Protein 9GLU (pdb70)

Nearest PDB structures (foldseek):
  5vp7-assembly2_F  TM=9.971E-01  e=1.782E-33  Homo sapiens
  6ws4-assembly4_D  TM=9.898E-01  e=6.387E-34  Homo sapiens
  6b0y-assembly1_A  TM=9.787E-01  e=1.900E-33  Homo sapiens
  8un5-assembly2_B  TM=9.691E-01  e=1.671E-33  Homo sapiens
  2quz-assembly1_A  TM=9.950E-01  e=2.994E-32  Homo sapiens

InterPro domains:
  IPR001806 Small GTPase [PF00071] (5-164)
  IPR001806 Small GTPase [PS51421] (1-189)
  IPR001806 Small GTPase [SM00174] (6-166)
  IPR005225 Small GTP-binding domain [TIGR00231] (1-159)
  IPR020849 Small GTPase, Ras-type [PTHR24070] (3-176)
  IPR027417 P-loop containing nucleoside triphosphate hydrolase [G3DSA:3.40.50.300] (1-171)
  IPR027417 P-loop containing nucleoside triphosphate hydrolase [SSF52540] (3-164)

Foldseek 3Di:
DEEEAEEEEDFDQPLCLVLLVCCVAVVAGDPDDPQADWDWDWHWDAFPNHTYIYTYTSDHPVVDDDPVCVVCLQVHQEYEQTGEQADPVRVVCRVVVVVVSCVSNVHLQGQYEYEHEPVVDDRGPHDPVNQCVVCVVSVYHYFYYYSNVRRCSCVRVSSSVVSSVVVVVD/DAEAEEEEDFDQPLCLVLLVCCVAVVAGDDCPDQADWDWDWDFDAFPNRTYIYIYISDHPVVDDDPVCLVCLQVHQEYEQTGEQLDPVRLVCSVVVLVVSCVSPVHLLGQYEYEHEPPVDPNGPHDPVNSCVVCVVSPHHYYYYYSHVGRCSVVRVSSSVVSSVVVVD/DDDPDPPDDDDPPD/DDPPDPPDDDDDPD

B-factor: mean 30.85, std 10.65, range [14.45, 78.92]

Structure (mmCIF, N/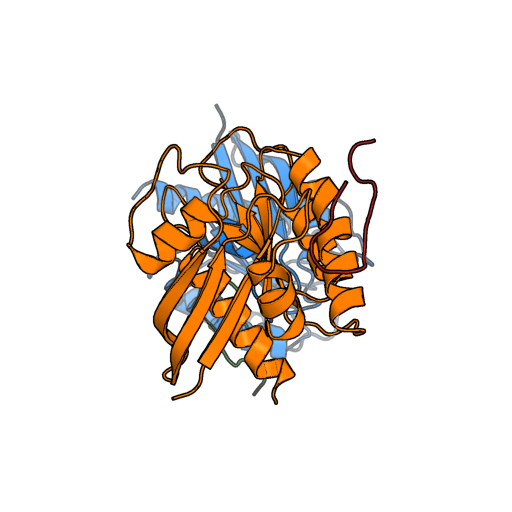CA/C/O backbone):
data_9GLU
#
_entry.id   9GLU
#
_cell.length_a   41.407
_cell.length_b   79.44
_cell.length_c   128.529
_cell.angle_alpha   90
_cell.angle_beta   90
_cell.angle_gamma   90
#
_symmetry.space_group_name_H-M   'P 21 21 21'
#
loop_
_entity.id
_entity.type
_entity.pdbx_description
1 polymer 'Isoform 2B of GTPase KRas'
2 polymer 'Peptide MPB1'
3 non-polymer 'MAGNESIUM ION'
4 non-polymer "GUANOSINE-5'-DIPHOSPHATE"
5 water water
#
loop_
_atom_site.group_PDB
_atom_site.id
_atom_site.type_symbol
_atom_site.label_atom_id
_atom_site.label_alt_id
_atom_site.label_comp_id
_atom_site.label_asym_id
_atom_site.label_entity_id
_atom_site.label_seq_id
_atom_site.pdbx_PDB_ins_code
_atom_site.Cartn_x
_atom_site.Cartn_y
_atom_site.Cartn_z
_atom_site.occupancy
_atom_site.B_iso_or_equiv
_atom_site.auth_seq_id
_atom_site.auth_comp_id
_atom_site.auth_asym_id
_atom_site.auth_atom_id
_atom_site.pdbx_PDB_model_num
ATOM 1 N N . GLY A 1 1 ? -40.983 25.905 -5.567 1 26.77 0 GLY A N 1
ATOM 2 C CA . GLY A 1 1 ? -40.599 25.004 -4.491 1 26.3 0 GLY A CA 1
ATOM 3 C C . GLY A 1 1 ? -39.231 24.425 -4.74 1 24.96 0 GLY A C 1
ATOM 4 O O . GLY A 1 1 ? -38.404 25.06 -5.389 1 25.43 0 GLY A O 1
ATOM 5 N N A MET A 1 2 ? -39.005 23.211 -4.272 0.5 24.1 1 MET A N 1
ATOM 6 N N B MET A 1 2 ? -38.954 23.227 -4.187 0.5 24.22 1 MET A N 1
ATOM 7 C CA A MET A 1 2 ? -37.732 22.557 -4.474 0.5 24 1 MET A CA 1
ATOM 8 C CA B MET A 1 2 ? -37.659 22.562 -4.341 0.5 24.26 1 MET A CA 1
ATOM 9 C C A MET A 1 2 ? -37.913 21.074 -4.761 0.5 23.32 1 MET A C 1
ATOM 10 C C B MET A 1 2 ? -37.798 21.046 -4.501 0.5 23.6 1 MET A C 1
ATOM 11 O O A MET A 1 2 ? -39.018 20.524 -4.624 0.5 22.99 1 MET A O 1
ATOM 12 O O B MET A 1 2 ? -38.757 20.444 -4.009 0.5 23.59 1 MET A O 1
ATOM 21 N N . THR A 1 3 ? -36.821 20.431 -5.172 1 22.19 2 THR A N 1
ATOM 22 C CA . THR A 1 3 ? -36.805 18.997 -5.379 1 21.8 2 THR A CA 1
ATOM 23 C C . THR A 1 3 ? -35.467 18.485 -4.899 1 20.81 2 THR A C 1
ATOM 24 O O . THR A 1 3 ? -34.439 19.136 -5.099 1 20.29 2 THR A O 1
ATOM 28 N N . GLU A 1 4 ? -35.486 17.339 -4.226 1 20.45 3 GLU A N 1
ATOM 29 C CA . GLU A 1 4 ? -34.274 16.72 -3.768 1 21.29 3 GLU A CA 1
ATOM 30 C C . GLU A 1 4 ? -33.956 15.53 -4.684 1 20.59 3 GLU A C 1
ATOM 31 O O . GLU A 1 4 ? -34.873 14.852 -5.13 1 21.38 3 GLU A O 1
ATOM 37 N N . TYR A 1 5 ? -32.671 15.3 -4.987 1 19 4 TYR A N 1
ATOM 38 C CA . TYR A 1 5 ? -32.28 14.215 -5.886 1 19.95 4 TYR A CA 1
ATOM 39 C C . TYR A 1 5 ? -31.145 13.418 -5.252 1 20.95 4 TYR A C 1
ATOM 40 O O . TYR A 1 5 ? -30.162 14.014 -4.812 1 21.14 4 TYR A O 1
ATOM 49 N N . LYS A 1 6 ? -31.268 12.081 -5.225 1 20.96 5 LYS A N 1
ATOM 50 C CA . LYS A 1 6 ? -30.251 11.206 -4.66 1 21.19 5 LYS A CA 1
ATOM 51 C C . LYS A 1 6 ? -29.431 10.666 -5.81 1 19.8 5 LYS A C 1
ATOM 52 O O . LYS A 1 6 ? -29.944 9.89 -6.629 1 18.4 5 LYS A O 1
ATOM 58 N N . LEU A 1 7 ? -28.158 11.069 -5.871 1 18.89 6 LEU A N 1
ATOM 59 C CA . LEU A 1 7 ? -27.264 10.731 -6.985 1 18.87 6 LEU A CA 1
ATOM 60 C C . LEU A 1 7 ? -26.144 9.857 -6.505 1 19.54 6 LEU A C 1
ATOM 61 O O . LEU A 1 7 ? -25.702 9.996 -5.367 1 21.03 6 LEU A O 1
ATOM 66 N N . VAL A 1 8 ? -25.682 8.925 -7.357 1 17.88 7 VAL A N 1
ATOM 67 C CA . VAL A 1 8 ? -24.597 8.034 -6.967 1 17.51 7 VAL A CA 1
ATOM 68 C C . VAL A 1 8 ? -23.538 8.082 -8.044 1 16.08 7 VAL A C 1
ATOM 69 O O . VAL A 1 8 ? -23.85 7.896 -9.225 1 16.39 7 VAL A O 1
ATOM 73 N N . VAL A 1 9 ? -22.311 8.375 -7.666 1 15.17 8 VAL A N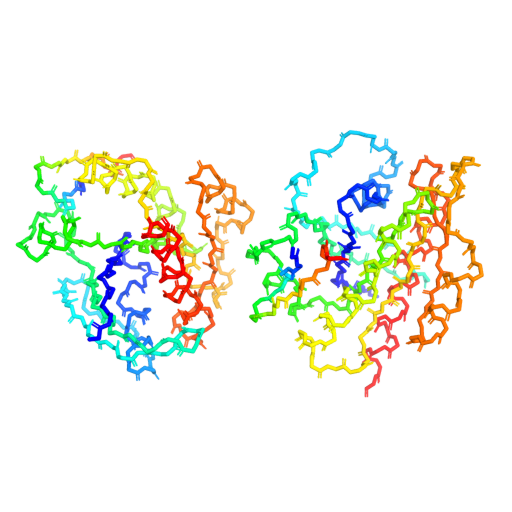 1
ATOM 74 C CA . VAL A 1 9 ? -21.209 8.468 -8.62 1 16.75 8 VAL A CA 1
ATOM 75 C C . VAL A 1 9 ? -20.388 7.186 -8.553 1 16.64 8 VAL A C 1
ATOM 76 O O . VAL A 1 9 ? -19.846 6.865 -7.493 1 16.08 8 VAL A O 1
ATOM 80 N N . VAL A 1 10 ? -20.337 6.427 -9.668 1 15.96 9 VAL A N 1
ATOM 81 C CA . VAL A 1 10 ? -19.642 5.155 -9.684 1 16.95 9 VAL A CA 1
ATOM 82 C C . VAL A 1 10 ? -18.584 5.11 -10.817 1 17.12 9 VAL A C 1
ATOM 83 O O . VAL A 1 10 ? -18.569 5.964 -11.713 1 17.5 9 VAL A O 1
ATOM 87 N N . GLY A 1 11 ? -17.706 4.122 -10.761 1 17.08 10 GLY A N 1
ATOM 88 C CA . GLY A 1 11 ? -16.635 3.999 -11.733 1 17.75 10 GLY A CA 1
ATOM 89 C C . GLY A 1 11 ? -15.34 3.57 -11.07 1 18.42 10 GLY A C 1
ATOM 90 O O . GLY A 1 11 ? -15.193 3.632 -9.847 1 18.27 10 GLY A O 1
ATOM 91 N N . ALA A 1 12 ? -14.41 3.078 -11.876 1 18.13 11 ALA A N 1
ATOM 92 C CA . ALA A 1 12 ? -13.15 2.56 -11.389 1 19.18 11 ALA A CA 1
ATOM 93 C C . ALA A 1 12 ? -12.397 3.47 -10.427 1 19.99 11 ALA A C 1
ATOM 94 O O . ALA A 1 12 ? -12.493 4.701 -10.514 1 19.53 11 ALA A O 1
ATOM 96 N N . ASP A 1 13 ? -11.522 2.887 -9.583 1 20.05 12 ASP A N 1
ATOM 97 C CA . ASP A 1 13 ? -10.635 3.696 -8.737 1 21.37 12 ASP A CA 1
ATOM 98 C C . ASP A 1 13 ? -9.813 4.651 -9.608 1 19.97 12 ASP A C 1
ATOM 99 O O . ASP A 1 13 ? -9.344 4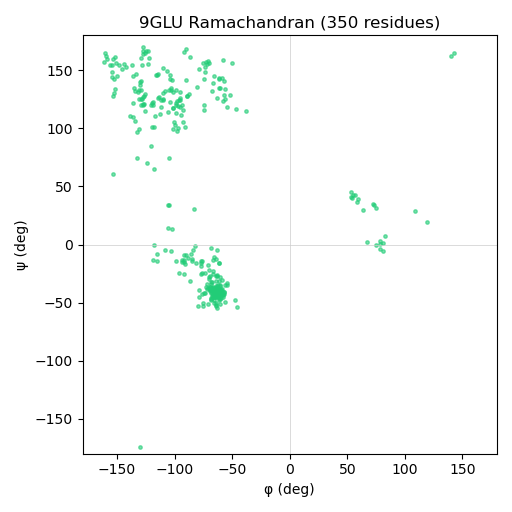.246 -10.67 1 19.82 12 ASP A O 1
ATOM 104 N N . GLY A 1 14 ? -9.735 5.898 -9.195 1 19.05 13 GLY A N 1
ATOM 105 C CA . GLY A 1 14 ? -8.912 6.894 -9.861 1 19.33 13 GLY A CA 1
ATOM 106 C C . GLY A 1 14 ? -9.484 7.588 -11.075 1 18.95 13 GLY A C 1
ATOM 107 O O . GLY A 1 14 ? -8.737 8.318 -11.736 1 20.21 13 GLY A O 1
ATOM 108 N N . VAL A 1 15 ? -10.778 7.38 -11.414 1 16.79 14 VAL A N 1
ATOM 109 C CA . VAL A 1 15 ? -11.313 8.05 -12.622 1 16.08 14 VAL A CA 1
ATOM 110 C C . VAL A 1 15 ? -11.62 9.533 -12.403 1 16.26 14 VAL A C 1
ATOM 111 O O . VAL A 1 15 ? -11.741 10.277 -13.387 1 16.78 14 VAL A O 1
ATOM 115 N N . GLY A 1 16 ? -11.748 9.938 -11.135 1 15.9 15 GLY A N 1
ATOM 116 C CA . GLY A 1 16 ? -12.07 11.297 -10.729 1 16.57 15 GLY A CA 1
ATOM 117 C C . GLY A 1 16 ? -13.465 11.455 -10.155 1 16.97 15 GLY A C 1
ATOM 118 O O . GLY A 1 16 ? -14.032 12.543 -10.227 1 17.62 15 GLY A O 1
ATOM 119 N N . LYS A 1 17 ? -14.026 10.411 -9.539 1 17.24 16 LYS A N 1
ATOM 120 C CA . LYS A 1 17 ? -15.352 10.51 -8.894 1 17.03 16 LYS A CA 1
ATOM 121 C C . LYS A 1 17 ? -15.313 11.58 -7.774 1 18.33 16 LYS A C 1
ATOM 122 O O . LYS A 1 17 ? -16.217 12.422 -7.671 1 18.8 16 LYS A O 1
ATOM 128 N N . SER A 1 18 ? -14.276 11.525 -6.936 1 17.44 17 SER A N 1
ATOM 129 C CA . SER A 1 18 ? -14.148 12.48 -5.847 1 18.3 17 SER A CA 1
ATOM 130 C C . SER A 1 18 ? -13.863 13.861 -6.409 1 18.52 17 SER A C 1
ATOM 131 O O . SER A 1 18 ? -14.544 14.794 -6.028 1 18.86 17 SER A O 1
ATOM 134 N N . ALA A 1 19 ? -12.927 13.99 -7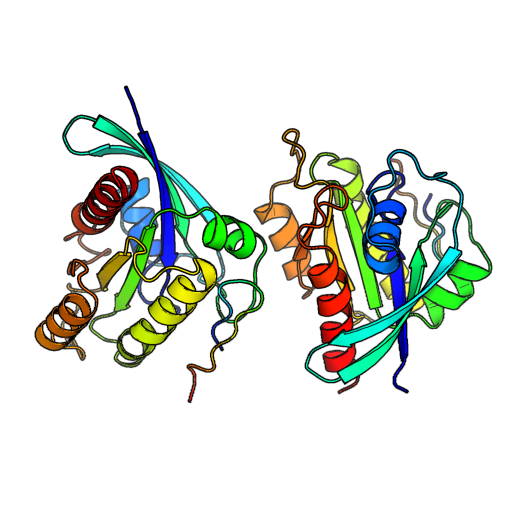.356 1 18.16 18 ALA A N 1
ATOM 135 C CA . ALA A 1 19 ? -12.64 15.31 -7.949 1 17.92 18 ALA A CA 1
ATOM 136 C C . ALA A 1 19 ? -13.915 15.956 -8.577 1 17.6 18 ALA A C 1
ATOM 137 O O . ALA A 1 19 ? -14.139 17.155 -8.412 1 18.06 18 ALA A O 1
ATOM 139 N N . LEU A 1 20 ? -14.743 15.167 -9.249 1 17.09 19 LEU A N 1
ATOM 140 C CA . LEU A 1 20 ? -15.989 15.677 -9.841 1 17.61 19 LEU A CA 1
ATOM 141 C C . LEU A 1 20 ? -16.936 16.111 -8.77 1 18.26 19 LEU A C 1
ATOM 142 O O . LEU A 1 20 ? -17.49 17.196 -8.857 1 18.34 19 LEU A O 1
ATOM 147 N N . THR A 1 21 ? -17.141 15.265 -7.739 1 18.04 20 THR A N 1
ATOM 148 C CA . THR A 1 21 ? -18.066 15.607 -6.642 1 18.26 20 THR A CA 1
ATOM 149 C C . THR A 1 21 ? -17.618 16.864 -5.924 1 17.55 20 THR A C 1
ATOM 150 O O . THR A 1 21 ? -18.458 17.719 -5.652 1 17.28 20 THR A O 1
ATOM 154 N N . ILE A 1 22 ? -16.302 17.024 -5.689 1 16.78 21 ILE A N 1
ATOM 155 C CA . ILE A 1 22 ? -15.789 18.184 -4.972 1 17.99 21 ILE A CA 1
ATOM 156 C C . ILE A 1 22 ? -15.887 19.446 -5.821 1 18.37 21 ILE A C 1
ATOM 157 O O . ILE A 1 22 ? -16.188 20.495 -5.282 1 18.74 21 ILE A O 1
ATOM 162 N N . GLN A 1 23 ? -15.721 19.334 -7.138 1 17.95 22 GLN A N 1
ATOM 163 C CA . GLN A 1 23 ? -15.907 20.466 -8.034 1 19.28 22 GLN A CA 1
ATOM 164 C C . GLN A 1 23 ? -17.396 20.892 -7.996 1 20.98 22 GLN A C 1
ATOM 165 O O . GLN A 1 23 ? -17.684 22.083 -8.011 1 22 22 GLN A O 1
ATOM 171 N N . LEU A 1 24 ? -18.311 19.939 -7.908 1 20.35 23 LEU A N 1
ATOM 172 C CA . LEU A 1 24 ? -19.741 20.255 -7.841 1 22.58 23 LEU A CA 1
ATOM 173 C C . LEU A 1 24 ? -20.068 20.949 -6.507 1 24.39 23 LEU A C 1
ATOM 174 O O . LEU A 1 24 ? -20.742 21.97 -6.515 1 25 23 LEU A O 1
ATOM 179 N N . ILE A 1 25 ? -19.593 20.402 -5.378 1 24.58 24 ILE A N 1
ATOM 180 C CA . ILE A 1 25 ? -19.99 20.919 -4.076 1 26.15 24 ILE A CA 1
ATOM 181 C C . ILE A 1 25 ? -19.137 22.09 -3.572 1 27.44 24 ILE A C 1
ATOM 182 O O . ILE A 1 25 ? -19.659 22.937 -2.85 1 28.32 24 ILE A O 1
ATOM 187 N N . GLN A 1 26 ? -17.856 22.15 -3.923 1 27 25 GLN A N 1
ATOM 188 C CA . GLN A 1 26 ? -16.958 23.198 -3.422 1 28.01 25 GLN A CA 1
ATOM 189 C C . GLN A 1 26 ? -16.428 24.143 -4.5 1 28.5 25 GLN A C 1
ATOM 190 O O . GLN A 1 26 ? -15.75 25.108 -4.162 1 27.78 25 GLN A O 1
ATOM 196 N N . ASN A 1 27 ? -16.684 23.839 -5.791 1 28.87 26 ASN A N 1
ATOM 197 C CA . ASN A 1 27 ? -16.256 24.653 -6.922 1 29.5 26 ASN A CA 1
ATOM 198 C C . ASN A 1 27 ? -14.74 24.833 -7.003 1 28.97 26 ASN A C 1
ATOM 199 O O . ASN A 1 27 ? -14.271 25.908 -7.365 1 29.68 26 ASN A O 1
ATOM 204 N N . HIS A 1 28 ? -13.98 23.777 -6.712 1 27.72 27 HIS A N 1
ATOM 205 C CA . HIS A 1 28 ? -12.539 23.768 -6.936 1 27.73 27 HIS A CA 1
ATOM 206 C C . HIS A 1 28 ? -12.01 22.348 -7.145 1 26.39 27 HIS A C 1
ATOM 207 O O . HIS A 1 28 ? -12.643 21.362 -6.743 1 25.1 27 HIS A O 1
ATOM 214 N N . PHE A 1 29 ? -10.83 22.259 -7.753 1 25.79 28 PHE A N 1
ATOM 215 C CA . PHE A 1 29 ? -10.211 20.99 -8.05 1 26.77 28 PHE A CA 1
ATOM 216 C C . PHE A 1 29 ? -9.365 20.572 -6.881 1 29.56 28 PHE A C 1
ATOM 217 O O . PHE A 1 29 ? -8.526 21.339 -6.409 1 30.64 28 PHE A O 1
ATOM 225 N N . VAL A 1 30 ? -9.577 19.358 -6.408 1 30.33 29 VAL A N 1
ATOM 226 C CA . VAL A 1 30 ? -8.803 18.813 -5.312 1 31.64 29 VAL A CA 1
ATOM 227 C C . VAL A 1 30 ? -8.108 17.642 -5.921 1 32.64 29 VAL A C 1
ATOM 228 O O . VAL A 1 30 ? -8.77 16.69 -6.344 1 34.2 29 VAL A O 1
ATOM 232 N N . ASP A 1 31 ? -6.781 17.743 -6.073 1 31.97 30 ASP A N 1
ATOM 233 C CA . ASP A 1 31 ? -6.034 16.709 -6.75 1 32.85 30 ASP A CA 1
ATOM 234 C C . ASP A 1 31 ? -5.619 15.53 -5.869 1 31.02 30 ASP A C 1
ATOM 235 O O . ASP A 1 31 ? -5.221 14.505 -6.402 1 30.95 30 ASP A O 1
ATOM 240 N N . GLU A 1 32 ? -5.734 15.658 -4.547 1 29.22 31 GLU A N 1
ATOM 241 C CA . GLU A 1 32 ? -5.404 14.564 -3.657 1 28.41 31 GLU A CA 1
ATOM 242 C C . GLU A 1 32 ? -6.516 14.434 -2.619 1 25.73 31 GLU A C 1
ATOM 243 O O . GLU A 1 32 ? -6.65 15.264 -1.703 1 25.58 31 GLU A O 1
ATOM 249 N N . TYR A 1 33 ? -7.324 13.406 -2.79 1 22.6 32 TYR A N 1
ATOM 250 C CA . TYR A 1 33 ? -8.426 13.136 -1.885 1 21.07 32 TYR A CA 1
ATOM 251 C C . TYR A 1 33 ? -8.371 11.659 -1.659 1 20.51 32 TYR A C 1
ATOM 252 O O . TYR A 1 33 ? -8.432 10.906 -2.627 1 21.14 32 TYR A O 1
ATOM 261 N N . ASP A 1 34 ? -8.234 11.213 -0.41 1 19.86 33 ASP A N 1
ATOM 262 C CA . ASP A 1 34 ? -8.11 9.788 -0.053 1 19.75 33 ASP A CA 1
ATOM 263 C C . ASP A 1 34 ? -8.999 8.851 -0.893 1 20.27 33 ASP A C 1
ATOM 264 O O . ASP A 1 34 ? -10.232 8.968 -0.842 1 20.26 33 ASP A O 1
ATOM 269 N N . PRO A 1 35 ? -8.387 7.958 -1.707 1 21.26 34 PRO A N 1
ATOM 270 C CA . PRO A 1 35 ? -9.199 7.072 -2.573 1 21.11 34 PRO A CA 1
ATOM 271 C C . PRO A 1 35 ? -10.099 6.087 -1.855 1 20.17 34 PRO A C 1
ATOM 272 O O . PRO A 1 35 ? -10.986 5.52 -2.49 1 19.75 34 PRO A O 1
ATOM 276 N N . THR A 1 36 ? -9.911 5.907 -0.543 1 20.5 35 THR A N 1
ATOM 277 C CA . THR A 1 36 ? -10.748 5.004 0.241 1 21.42 35 THR A CA 1
ATOM 278 C C . THR A 1 36 ? -11.997 5.694 0.802 1 21.47 35 THR A C 1
ATOM 279 O O . THR A 1 36 ? -12.867 5 1.338 1 21.91 35 THR A O 1
ATOM 283 N N . ILE A 1 37 ? -12.08 7.054 0.735 1 20.05 36 ILE A N 1
ATOM 284 C CA . ILE A 1 37 ? -13.232 7.74 1.307 1 19.9 36 ILE A CA 1
ATOM 285 C C . ILE A 1 37 ? -14.484 7.599 0.469 1 19.52 36 ILE A C 1
ATOM 286 O O . ILE A 1 37 ? -14.57 8.136 -0.65 1 19.71 36 ILE A O 1
ATOM 291 N N . GLU A 1 38 ? -15.481 6.94 1.044 1 18.03 37 GLU A N 1
ATOM 292 C CA . GLU A 1 38 ? -16.791 6.844 0.455 1 17.69 37 GLU A CA 1
ATOM 293 C C . GLU A 1 38 ? -17.707 7.604 1.406 1 18.85 37 GLU A C 1
ATOM 294 O O . GLU A 1 38 ? -17.734 7.312 2.599 1 19.22 37 GLU A O 1
ATOM 300 N N . ASP A 1 39 ? -18.457 8.57 0.888 1 19.33 38 ASP A N 1
ATOM 301 C CA . ASP A 1 39 ? -19.349 9.367 1.72 1 19.4 38 ASP A CA 1
ATOM 302 C C . ASP A 1 39 ? -20.398 10.039 0.87 1 19.9 38 ASP A C 1
ATOM 303 O O . ASP A 1 39 ? -20.247 10.104 -0.353 1 19.59 38 ASP A O 1
ATOM 308 N N . SER A 1 40 ? -21.454 10.545 1.508 1 19.89 39 SER A N 1
ATOM 309 C CA . SER A 1 40 ? -22.474 11.294 0.809 1 21.14 39 SER A CA 1
ATOM 310 C C . SER A 1 40 ? -22.268 12.772 1.128 1 21.29 39 SER A C 1
ATOM 311 O O . SER A 1 40 ? -21.844 13.136 2.23 1 21.1 39 SER A O 1
ATOM 314 N N . TYR A 1 41 ? -22.557 13.617 0.155 1 21.63 40 TYR A N 1
ATOM 315 C CA . TYR A 1 41 ? -22.351 15.055 0.265 1 22.49 40 TYR A CA 1
ATOM 316 C C . TYR A 1 41 ? -23.607 15.755 -0.176 1 24.29 40 TYR A C 1
ATOM 317 O O . TYR A 1 41 ? -24.176 15.392 -1.207 1 24.22 40 TYR A O 1
ATOM 326 N N . ARG A 1 42 ? -24.069 16.745 0.607 1 24.75 41 ARG A N 1
ATOM 327 C CA . ARG A 1 42 ? -25.273 17.477 0.243 1 24.94 41 ARG A CA 1
ATOM 328 C C . ARG A 1 42 ? -24.885 18.826 -0.34 1 24.76 41 ARG A C 1
ATOM 329 O O . ARG A 1 42 ? -23.926 19.447 0.13 1 25.42 41 ARG A O 1
ATOM 337 N N . LYS A 1 43 ? -25.613 19.28 -1.367 1 22.65 42 LYS A N 1
ATOM 338 C CA . LYS A 1 43 ? -25.316 20.563 -2 1 22.02 42 LYS A CA 1
ATOM 339 C C . LYS A 1 43 ? -26.58 21.123 -2.617 1 20.94 42 LYS A C 1
ATOM 340 O O . LYS A 1 43 ? -27.231 20.42 -3.386 1 20.23 42 LYS A O 1
ATOM 346 N N . GLN A 1 44 ? -26.917 22.378 -2.297 1 20.03 43 GLN A N 1
ATOM 347 C CA . GLN A 1 44 ? -28.078 23.011 -2.874 1 20.54 43 GLN A CA 1
ATOM 348 C C . GLN A 1 44 ? -27.608 23.82 -4.071 1 21.08 43 GLN A C 1
ATOM 349 O O . GLN A 1 44 ? -26.727 24.666 -3.943 1 21.53 43 GLN A O 1
ATOM 355 N N . VAL A 1 45 ? -28.22 23.582 -5.227 1 20.73 44 VAL A N 1
ATOM 356 C CA . VAL A 1 45 ? -27.934 24.282 -6.464 1 21.08 44 VAL A CA 1
ATOM 357 C C . VAL A 1 45 ? -29.299 24.762 -7.063 1 21.67 44 VAL A C 1
ATOM 358 O O . VAL A 1 45 ? -30.35 24.653 -6.416 1 21.62 44 VAL A O 1
ATOM 362 N N . VAL A 1 46 ? -29.284 25.335 -8.267 1 20.94 45 VAL A N 1
ATOM 363 C CA . VAL A 1 46 ? -30.488 25.75 -8.96 1 21.77 45 VAL A CA 1
ATOM 364 C C . VAL A 1 46 ? -30.324 25.163 -10.342 1 21.97 45 VAL A C 1
ATOM 365 O O . VAL A 1 46 ? -29.283 25.367 -10.975 1 22.08 45 VAL A O 1
ATOM 369 N N . ILE A 1 47 ? -31.292 24.387 -10.791 1 21.52 46 ILE A N 1
ATOM 370 C CA . ILE A 1 47 ? -31.207 23.736 -12.104 1 21.47 46 ILE A CA 1
ATOM 371 C C . ILE A 1 47 ? -32.461 24.113 -12.84 1 21.96 46 ILE A C 1
ATOM 372 O O . ILE A 1 47 ? -33.554 23.871 -12.339 1 22.17 46 ILE A O 1
ATOM 377 N N . ASP A 1 48 ? -32.333 24.763 -13.996 1 23.02 47 ASP A N 1
ATOM 378 C CA . ASP A 1 48 ? -33.479 25.251 -14.779 1 23.83 47 ASP A CA 1
ATOM 379 C C . ASP A 1 48 ? -34.417 26.104 -13.939 1 24.7 47 ASP A C 1
ATOM 380 O O . ASP A 1 48 ? -35.637 25.963 -14.02 1 25.94 47 ASP A O 1
ATOM 385 N N . GLY A 1 49 ? -33.842 26.952 -13.096 1 23.94 48 GLY A N 1
ATOM 386 C CA . GLY A 1 49 ? -34.646 27.853 -12.271 1 24.72 48 GLY A CA 1
ATOM 387 C C . GLY A 1 49 ? -35.239 27.269 -11 1 25.07 48 GLY A C 1
ATOM 388 O O . GLY A 1 49 ? -35.811 28.009 -10.2 1 26.32 48 GLY A O 1
ATOM 389 N N . GLU A 1 50 ? -35.088 25.955 -10.785 1 23.63 49 GLU A N 1
ATOM 390 C CA . GLU A 1 50 ? -35.617 25.324 -9.595 1 23.32 49 GLU A CA 1
ATOM 391 C C . GLU A 1 50 ? -34.552 25.034 -8.595 1 22.19 49 GLU A C 1
ATOM 392 O O . GLU A 1 50 ? -33.522 24.468 -8.944 1 23.08 49 GLU A O 1
ATOM 398 N N . THR A 1 51 ? -34.821 25.347 -7.323 1 20.79 50 THR A N 1
ATOM 399 C CA . THR A 1 51 ? -33.927 25.025 -6.222 1 20.12 50 THR A CA 1
ATOM 400 C C . THR A 1 51 ? -33.828 23.516 -6.129 1 19.06 50 THR A C 1
ATOM 401 O O . THR A 1 51 ? -34.856 22.844 -6.12 1 17.79 50 THR A O 1
ATOM 405 N N . SER A 1 52 ? -32.603 22.994 -6.154 1 18.85 51 SER A N 1
ATOM 406 C CA . SER A 1 52 ? -32.408 21.563 -6.199 1 19.56 51 SER A CA 1
ATOM 407 C C . SER A 1 52 ? -31.445 21.14 -5.12 1 20.42 51 SER A C 1
ATOM 408 O O . SER A 1 52 ? -30.318 21.645 -5.068 1 21.14 51 SER A O 1
ATOM 411 N N . LEU A 1 53 ? -31.866 20.197 -4.284 1 20.49 52 LEU A N 1
ATOM 412 C CA . LEU A 1 53 ? -30.996 19.685 -3.245 1 21.88 52 LEU A CA 1
ATOM 413 C C . LEU A 1 53 ? -30.409 18.393 -3.762 1 21.98 52 LEU A C 1
ATOM 414 O O . LEU A 1 53 ? -31.148 17.467 -4.037 1 21.4 52 LEU A O 1
ATOM 419 N N . LEU A 1 54 ? -29.088 18.32 -3.862 1 21.61 53 LEU A N 1
ATOM 420 C CA . LEU A 1 54 ? -28.426 17.111 -4.323 1 21.66 53 LEU A CA 1
ATOM 421 C C . LEU A 1 54 ? -27.836 16.397 -3.133 1 22.42 53 LEU A C 1
ATOM 422 O O . LEU A 1 54 ? -27.249 17.041 -2.246 1 22.96 53 LEU A O 1
ATOM 427 N N . ASP A 1 55 ? -28.071 15.09 -3.068 1 21.02 54 ASP A N 1
ATOM 428 C CA . ASP A 1 55 ? -27.557 14.215 -2.024 1 20.56 54 ASP A CA 1
ATOM 429 C C . ASP A 1 55 ? -26.723 13.238 -2.851 1 20.77 54 ASP A C 1
ATOM 430 O O . ASP A 1 55 ? -27.272 12.385 -3.527 1 21.42 54 ASP A O 1
ATOM 435 N N . ILE A 1 56 ? -25.408 13.427 -2.874 1 19.45 55 ILE A N 1
ATOM 436 C CA . ILE A 1 56 ? -24.529 12.66 -3.755 1 19.24 55 ILE A CA 1
ATOM 437 C C . ILE A 1 56 ? -23.653 11.68 -3.022 1 18.74 55 ILE A C 1
ATOM 438 O O . ILE A 1 56 ? -22.869 12.097 -2.185 1 19.18 55 ILE A O 1
ATOM 443 N N . LEU A 1 57 ? -23.709 10.396 -3.385 1 17.86 56 LEU A N 1
ATOM 444 C CA . LEU A 1 57 ? -22.804 9.424 -2.808 1 17.08 56 LEU A CA 1
ATOM 445 C C . LEU A 1 57 ? -21.586 9.31 -3.739 1 17.15 56 LEU A C 1
ATOM 446 O O . LEU A 1 57 ? -21.716 8.902 -4.91 1 18.21 56 LEU A O 1
ATOM 451 N N . ASP A 1 58 ? -20.411 9.603 -3.21 1 15.19 57 ASP A N 1
ATOM 452 C CA . ASP A 1 58 ? -19.168 9.461 -3.968 1 15.45 57 ASP A CA 1
ATOM 453 C C . ASP A 1 58 ? -18.621 8.088 -3.552 1 16.72 57 ASP A C 1
ATOM 454 O O . ASP A 1 58 ? -18.169 7.949 -2.419 1 17.89 57 ASP A O 1
ATOM 459 N N . THR A 1 59 ? -18.809 7.038 -4.386 1 16.63 58 THR A N 1
ATOM 460 C CA . THR A 1 59 ? -18.45 5.678 -3.981 1 16.93 58 THR A CA 1
ATOM 461 C C . THR A 1 59 ? -16.948 5.432 -3.94 1 18.47 58 THR A C 1
ATOM 462 O O . THR A 1 59 ? -16.196 6.121 -4.601 1 19.65 58 THR A O 1
ATOM 466 N N . ALA A 1 60 ? -16.523 4.433 -3.165 1 18 59 ALA A N 1
ATOM 467 C CA . ALA A 1 60 ? -15.132 4.005 -3.045 1 18.28 59 ALA A CA 1
ATOM 468 C C . ALA A 1 60 ? -15.135 2.565 -2.525 1 19.34 59 ALA A C 1
ATOM 469 O O . ALA A 1 60 ? -16.139 2.131 -1.959 1 19.78 59 ALA A O 1
ATOM 471 N N . GLY A 1 61 ? -14.031 1.845 -2.742 1 19.62 60 GLY A N 1
ATOM 472 C CA . GLY A 1 61 ? -13.853 0.459 -2.313 1 20.74 60 GLY A CA 1
ATOM 473 C C . GLY A 1 61 ? -14.953 -0.46 -2.804 1 21.11 60 GLY A C 1
ATOM 474 O O . GLY A 1 61 ? -15.389 -1.351 -2.075 1 21.44 60 GLY A O 1
ATOM 475 N N . GLN A 1 62 ? -15.386 -0.257 -4.061 1 20.11 61 GLN A N 1
ATOM 476 C CA . GLN A 1 62 ? -16.492 -0.957 -4.694 1 21.03 61 GLN A CA 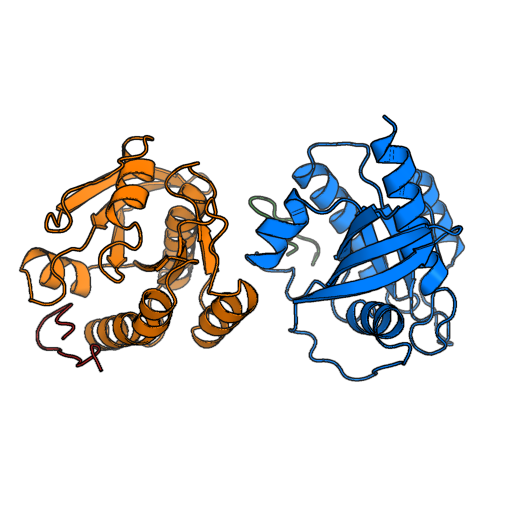1
ATOM 477 C C . GLN A 1 62 ? -16.24 -2.446 -4.964 1 21.8 61 GLN A C 1
ATOM 478 O O . GLN A 1 62 ? -17.145 -3.12 -5.431 1 21.45 61 GLN A O 1
ATOM 484 N N . GLU A 1 63 ? -15.039 -2.959 -4.665 1 22.38 62 GLU A N 1
ATOM 485 C CA . GLU A 1 63 ? -14.777 -4.4 -4.77 1 23.8 62 GLU A CA 1
ATOM 486 C C . GLU A 1 63 ? -15.409 -5.162 -3.556 1 24.96 62 GLU A C 1
ATOM 487 O O . GLU A 1 63 ? -15.505 -6.395 -3.595 1 25.65 62 GLU A O 1
ATOM 493 N N . GLU A 1 64 ? -15.82 -4.427 -2.486 1 24.63 63 GLU A N 1
ATOM 494 C CA . GLU A 1 64 ? -16.5 -4.977 -1.299 1 24.53 63 GLU A CA 1
ATOM 495 C C . GLU A 1 64 ? -17.828 -4.262 -1.108 1 24.68 63 GLU A C 1
ATOM 496 O O . GLU A 1 64 ? -17.951 -3.086 -1.487 1 24.29 63 GLU A O 1
ATOM 502 N N . TYR A 1 65 ? -18.794 -4.912 -0.441 1 24.51 64 TYR A N 1
ATOM 503 C CA . TYR A 1 65 ? -20.042 -4.216 -0.121 1 24.39 64 TYR A CA 1
ATOM 504 C C . TYR A 1 65 ? -19.762 -3.195 0.976 1 24.11 64 TYR A C 1
ATOM 505 O O . TYR A 1 65 ? -18.809 -3.335 1.756 1 24.35 64 TYR A O 1
ATOM 514 N N . SER A 1 66 ? -20.595 -2.16 1.036 1 22.6 65 SER A N 1
ATOM 515 C CA . SER A 1 66 ? -20.517 -1.186 2.098 1 21.77 65 SER A CA 1
ATOM 516 C C . SER A 1 66 ? -21.937 -0.887 2.535 1 21.95 65 SER A C 1
ATOM 517 O O . SER A 1 66 ? -22.863 -1 1.723 1 21.79 65 SER A O 1
ATOM 520 N N . ALA A 1 67 ? -22.117 -0.454 3.801 1 21.26 66 ALA A N 1
ATOM 521 C CA . ALA A 1 67 ? -23.456 -0.103 4.261 1 21.98 66 ALA A CA 1
ATOM 522 C C . ALA A 1 67 ? -23.959 1.144 3.572 1 21.58 66 ALA A C 1
ATOM 523 O O . ALA A 1 67 ? -25.155 1.242 3.335 1 21.42 66 ALA A O 1
ATOM 525 N N . MET A 1 68 ? -23.072 2.093 3.229 1 21.83 67 MET A N 1
ATOM 526 C CA . MET A 1 68 ? -23.515 3.29 2.515 1 22.77 67 MET A CA 1
ATOM 527 C C . MET A 1 68 ? -24.024 2.947 1.118 1 22.01 67 MET A C 1
ATOM 528 O O . MET A 1 68 ? -25.1 3.41 0.739 1 21.67 67 MET A O 1
ATOM 533 N N . ARG A 1 69 ? -23.314 2.061 0.394 1 21.78 68 ARG A N 1
ATOM 534 C CA . ARG A 1 69 ? -23.811 1.622 -0.908 1 21.46 68 ARG A CA 1
ATOM 535 C C . ARG A 1 69 ? -25.04 0.748 -0.781 1 23.53 68 ARG A C 1
ATOM 536 O O . ARG A 1 69 ? -25.942 0.917 -1.575 1 24.84 68 ARG A O 1
ATOM 544 N N . ASP A 1 70 ? -25.153 -0.125 0.239 1 23.7 69 ASP A N 1
ATOM 545 C CA . ASP A 1 70 ? -26.381 -0.924 0.422 1 25.07 69 ASP A CA 1
ATOM 546 C C . ASP A 1 70 ? -27.622 0.016 0.524 1 26.18 69 ASP A C 1
ATOM 547 O O . ASP A 1 70 ? -28.694 -0.3 0.016 1 26.4 69 ASP A O 1
ATOM 552 N N . GLN A 1 71 ? -27.443 1.193 1.13 1 26.19 70 GLN A N 1
ATOM 553 C CA . GLN A 1 71 ? -28.524 2.177 1.259 1 27.27 70 GLN A CA 1
ATOM 554 C C . GLN A 1 71 ? -28.74 2.991 -0.049 1 26.71 70 GLN A C 1
ATOM 555 O O . GLN A 1 71 ? -29.858 3.028 -0.584 1 27.58 70 GLN A O 1
ATOM 561 N N . TYR A 1 72 ? -27.677 3.592 -0.586 1 25.08 71 TYR A N 1
ATOM 562 C CA . TYR A 1 72 ? -27.795 4.405 -1.787 1 24.79 71 TYR A CA 1
ATOM 563 C C . TYR A 1 72 ? -27.997 3.635 -3.089 1 24.39 71 TYR A C 1
ATOM 564 O O . TYR A 1 72 ? -28.499 4.234 -4.037 1 24.38 71 TYR A O 1
ATOM 573 N N . MET A 1 73 ? -27.572 2.368 -3.185 1 24.13 72 MET A N 1
ATOM 574 C CA . MET A 1 73 ? -27.817 1.619 -4.429 1 25.47 72 MET A CA 1
ATOM 575 C C . MET A 1 73 ? -29.323 1.366 -4.575 1 27.95 72 MET A C 1
ATOM 576 O O . MET A 1 73 ? -29.838 1.45 -5.677 1 28.94 72 MET A O 1
ATOM 581 N N . ARG A 1 74 ? -30.022 1.16 -3.454 1 29.3 73 ARG A N 1
ATOM 582 C CA . ARG A 1 74 ? -31.455 0.912 -3.357 1 30.58 73 ARG A CA 1
ATOM 583 C C . ARG A 1 74 ? -32.281 2.204 -3.486 1 30.33 73 ARG A C 1
ATOM 584 O O . ARG A 1 74 ? -33.295 2.203 -4.18 1 31.13 73 ARG A O 1
ATOM 592 N N . THR A 1 75 ? -31.88 3.279 -2.807 1 29.06 74 THR A N 1
ATOM 593 C CA . THR A 1 75 ? -32.655 4.529 -2.828 1 29.15 74 THR A CA 1
ATOM 594 C C . THR A 1 75 ? -32.21 5.558 -3.889 1 27.57 74 THR A C 1
ATOM 595 O O . THR A 1 75 ? -32.911 6.532 -4.132 1 27.58 74 THR A O 1
ATOM 599 N N . GLY A 1 76 ? -31.028 5.369 -4.456 1 25.71 75 GLY A N 1
ATOM 600 C CA . GLY A 1 76 ? -30.479 6.302 -5.427 1 24.69 75 GLY A CA 1
ATOM 601 C C . GLY A 1 76 ? -31.337 6.417 -6.661 1 23.1 75 GLY A C 1
ATOM 602 O O . GLY A 1 76 ? -31.812 5.414 -7.186 1 23.72 75 GLY A O 1
ATOM 603 N N . GLU A 1 77 ? -31.564 7.629 -7.111 1 20.9 76 GLU A N 1
ATOM 604 C CA . GLU A 1 77 ? -32.416 7.893 -8.26 1 20.27 76 GLU A CA 1
ATOM 605 C C . GLU A 1 77 ? -31.697 7.945 -9.59 1 19.76 76 GLU A C 1
ATOM 606 O O . GLU A 1 77 ? -32.31 7.688 -10.629 1 20 76 GLU A O 1
ATOM 612 N N . GLY A 1 78 ? -30.413 8.26 -9.565 1 19.01 77 GLY A N 1
ATOM 613 C CA . GLY A 1 78 ? -29.647 8.369 -10.798 1 18.65 77 GLY A CA 1
ATOM 614 C C . GLY A 1 78 ? -28.182 8.111 -10.543 1 18.02 77 GLY A C 1
ATOM 615 O O . GLY A 1 78 ? -27.704 8.285 -9.416 1 18.38 77 GLY A O 1
ATOM 616 N N . PHE A 1 79 ? -27.477 7.67 -11.582 1 16.45 78 PHE A N 1
ATOM 617 C CA . PHE A 1 79 ? -26.067 7.28 -11.462 1 16.28 78 PHE A CA 1
ATOM 618 C C . PHE A 1 79 ? -25.196 7.928 -12.516 1 17.17 78 PHE A C 1
ATOM 619 O O . PHE A 1 79 ? -25.535 7.915 -13.691 1 17.81 78 PHE A O 1
ATOM 627 N N . LEU A 1 80 ? -24.025 8.413 -12.12 1 17.54 79 LEU A N 1
ATOM 628 C CA . LEU A 1 80 ? -23.032 8.892 -13.067 1 18.81 79 LEU A CA 1
ATOM 629 C C . LEU A 1 80 ? -22.055 7.724 -13.236 1 18.56 79 LEU A C 1
ATOM 630 O O . LEU A 1 80 ? -21.514 7.241 -12.246 1 17.4 79 LEU A O 1
ATOM 635 N N . LEU A 1 81 ? -21.853 7.266 -14.462 1 18.84 80 LEU A N 1
ATOM 636 C CA . LEU A 1 81 ? -20.932 6.171 -14.762 1 19.67 80 LEU A CA 1
ATOM 637 C C . LEU A 1 81 ? -19.703 6.867 -15.274 1 19.14 80 LEU A C 1
ATOM 638 O O . LEU A 1 81 ? -19.72 7.382 -16.384 1 19.75 80 LEU A O 1
ATOM 643 N N . VAL A 1 82 ? -18.655 6.93 -14.467 1 17.61 81 VAL A N 1
ATOM 644 C CA . VAL A 1 82 ? -17.46 7.685 -14.818 1 16.93 81 VAL A CA 1
ATOM 645 C C . VAL A 1 82 ? -16.312 6.789 -15.233 1 17.07 81 VAL A C 1
ATOM 646 O O . VAL A 1 82 ? -16.008 5.812 -14.556 1 16.65 81 VAL A O 1
ATOM 650 N N . PHE A 1 83 ? -15.673 7.13 -16.341 1 16.93 82 PHE A N 1
ATOM 651 C CA . PHE A 1 83 ? -14.416 6.531 -16.787 1 17.72 82 PHE A CA 1
ATOM 652 C C . PHE A 1 83 ? -13.428 7.684 -17.049 1 18.41 82 PHE A C 1
ATOM 653 O O . PHE A 1 83 ? -13.825 8.864 -17.097 1 18.95 82 PHE A O 1
ATOM 661 N N . ALA A 1 84 ? -12.148 7.35 -17.201 1 18.25 83 ALA A N 1
ATOM 662 C CA . ALA A 1 84 ? -11.157 8.349 -17.511 1 19.1 83 ALA A CA 1
ATOM 663 C C . ALA A 1 84 ? -10.748 8.11 -18.955 1 19.26 83 ALA A C 1
ATOM 664 O O . ALA A 1 84 ? -10.456 6.973 -19.321 1 18.6 83 ALA A O 1
ATOM 666 N N . ILE A 1 85 ? -10.712 9.179 -19.772 1 19.64 84 ILE A N 1
ATOM 667 C CA . ILE A 1 85 ? -10.396 9.098 -21.205 1 19.53 84 ILE A CA 1
ATOM 668 C C . ILE A 1 85 ? -8.991 8.554 -21.494 1 20.04 84 ILE A C 1
ATOM 669 O O . ILE A 1 85 ? -8.752 8.101 -22.607 1 20.63 84 ILE A O 1
ATOM 674 N N . ASN A 1 86 ? -8.104 8.526 -20.504 1 19.11 85 ASN A N 1
ATOM 675 C CA . ASN A 1 86 ? -6.761 7.974 -20.66 1 20.09 85 ASN A CA 1
ATOM 676 C C . ASN A 1 86 ? -6.625 6.593 -19.963 1 21.41 85 ASN A C 1
ATOM 677 O O . ASN A 1 86 ? -5.513 6.144 -19.735 1 22.49 85 ASN A O 1
ATOM 682 N N . ASN A 1 87 ? -7.739 5.965 -19.586 1 20.6 86 ASN A N 1
ATOM 683 C CA . ASN A 1 87 ? -7.697 4.665 -18.952 1 21.95 86 ASN A CA 1
ATOM 684 C C . ASN A 1 87 ? -8.683 3.705 -19.615 1 21.09 86 ASN A C 1
ATOM 685 O O . ASN A 1 87 ? -9.883 3.711 -19.329 1 20.91 86 ASN A O 1
ATOM 690 N N . THR A 1 88 ? -8.158 2.866 -20.499 1 20.58 87 THR A N 1
ATOM 691 C CA . THR A 1 88 ? -8.957 1.914 -21.257 1 20.93 87 THR A CA 1
ATOM 692 C C . THR A 1 88 ? -9.744 0.973 -20.355 1 20.31 87 THR A C 1
ATOM 693 O O . THR A 1 88 ? -10.925 0.713 -20.603 1 20.88 87 THR A O 1
ATOM 697 N N . LYS A 1 89 ? -9.099 0.468 -19.315 1 20.2 88 LYS A N 1
ATOM 698 C CA . LYS A 1 89 ? -9.753 -0.468 -18.396 1 20.49 88 LYS A CA 1
ATOM 699 C C . LYS A 1 89 ? -10.949 0.196 -17.702 1 19.66 88 LYS A C 1
ATOM 700 O O . LYS A 1 89 ? -11.994 -0.437 -17.573 1 19.31 88 LYS A O 1
ATOM 706 N N . SER A 1 90 ? -10.838 1.489 -17.331 1 19.66 89 SER A N 1
ATOM 707 C CA . SER A 1 90 ? -11.989 2.181 -16.719 1 18.64 89 SER A CA 1
ATOM 708 C C . SER A 1 90 ? -13.198 2.272 -17.678 1 18.85 89 SER A C 1
ATOM 709 O O . SER A 1 90 ? -14.346 2.208 -17.233 1 18.37 89 SER A O 1
ATOM 712 N N . PHE A 1 91 ? -12.947 2.424 -18.99 1 19.4 90 PHE A N 1
ATOM 713 C CA . PHE A 1 91 ? -14.02 2.477 -19.981 1 20.31 90 PHE A CA 1
ATOM 714 C C . PHE A 1 91 ? -14.588 1.055 -20.198 1 21 90 PHE A C 1
ATOM 715 O O . PHE A 1 91 ? -15.8 0.885 -20.336 1 20.58 90 PHE A O 1
ATOM 723 N N . GLU A 1 92 ? -13.699 0.055 -20.267 1 21.67 91 GLU A N 1
ATOM 724 C CA . GLU A 1 92 ? -14.09 -1.35 -20.421 1 23.43 91 GLU A CA 1
ATOM 725 C C . GLU A 1 92 ? -14.954 -1.806 -19.215 1 23.89 91 GLU A C 1
ATOM 726 O O . GLU A 1 92 ? -15.832 -2.651 -19.386 1 24.26 91 GLU A O 1
ATOM 732 N N . ASP A 1 93 ? -14.722 -1.239 -18.016 1 23.07 92 ASP A N 1
ATOM 733 C CA . ASP A 1 93 ? -15.512 -1.56 -16.818 1 23.36 92 ASP A CA 1
ATOM 734 C C . ASP A 1 93 ? -16.954 -1.042 -16.867 1 23.21 92 ASP A C 1
ATOM 735 O O . ASP A 1 93 ? -17.805 -1.57 -16.153 1 23.9 92 ASP A O 1
ATOM 740 N N . ILE A 1 94 ? -17.221 0.039 -17.613 1 22.56 93 ILE A N 1
ATOM 741 C CA . ILE A 1 94 ? -18.532 0.705 -17.638 1 22.08 93 ILE A CA 1
ATOM 742 C C . ILE A 1 94 ? -19.724 -0.257 -17.77 1 23 93 ILE A C 1
ATOM 743 O O . ILE A 1 94 ? -20.623 -0.216 -16.933 1 23.33 93 ILE A O 1
ATOM 748 N N . HIS A 1 95 ? -19.735 -1.13 -18.785 1 23.12 94 HIS A N 1
ATOM 749 C CA . HIS A 1 95 ? -20.836 -2.065 -18.982 1 23.48 94 HIS A CA 1
ATOM 750 C C . HIS A 1 95 ? -21.122 -2.919 -17.721 1 23.75 94 HIS A C 1
ATOM 751 O O . HIS A 1 95 ? -22.289 -3.157 -17.392 1 23.7 94 HIS A O 1
ATOM 758 N N . HIS A 1 96 ? -20.078 -3.271 -16.965 1 22.99 95 HIS A N 1
ATOM 759 C CA . HIS A 1 96 ? -20.26 -4.029 -15.725 1 23.07 95 HIS A CA 1
ATOM 760 C C . HIS A 1 96 ? -21.004 -3.224 -14.687 1 23.15 95 HIS A C 1
ATOM 761 O O . HIS A 1 96 ? -21.836 -3.788 -13.97 1 23.71 95 HIS A O 1
ATOM 768 N N . TYR A 1 97 ? -20.687 -1.9 -14.568 1 22.03 96 TYR A N 1
ATOM 769 C CA . TYR A 1 97 ? -21.374 -1.034 -13.615 1 21.59 96 TYR A CA 1
ATOM 770 C C . TYR A 1 97 ? -22.833 -0.88 -13.994 1 21.51 96 TYR A C 1
ATOM 771 O O . TYR A 1 97 ? -23.689 -1.012 -13.13 1 22.29 96 TYR A O 1
ATOM 780 N N . ARG A 1 98 ? -23.127 -0.646 -15.271 1 22.01 97 ARG A N 1
ATOM 781 C CA . ARG A 1 98 ? -24.519 -0.503 -15.718 1 23.43 97 ARG A CA 1
ATOM 782 C C . ARG A 1 98 ? -25.318 -1.793 -15.506 1 25.01 97 ARG A C 1
ATOM 783 O O . ARG A 1 98 ? -26.489 -1.734 -15.109 1 25.85 97 ARG A O 1
ATOM 791 N N . GLU A 1 99 ? -24.721 -2.937 -15.834 1 25.62 98 GLU A N 1
ATOM 792 C CA . GLU A 1 99 ? -25.399 -4.229 -15.701 1 27.26 98 GLU A CA 1
ATOM 793 C C . GLU A 1 99 ? -25.782 -4.496 -14.234 1 27.77 98 GLU A C 1
ATOM 794 O O . GLU A 1 99 ? -26.931 -4.867 -13.937 1 28.09 98 GLU A O 1
ATOM 800 N N . GLN A 1 100 ? -24.837 -4.247 -13.312 1 26.39 99 GLN A N 1
ATOM 801 C CA . GLN A 1 100 ? -25.085 -4.46 -11.9 1 25.62 99 GLN A CA 1
ATOM 802 C C . GLN A 1 100 ? -26.109 -3.5 -11.323 1 25.89 99 GLN A C 1
ATOM 803 O O . GLN A 1 100 ? -26.954 -3.929 -10.544 1 26.23 99 GLN A O 1
ATOM 809 N N . ILE A 1 101 ? -26.083 -2.218 -11.737 1 25.03 100 ILE A N 1
ATOM 810 C CA . ILE A 1 101 ? -27.072 -1.256 -11.27 1 25.3 100 ILE A CA 1
ATOM 811 C C . ILE A 1 101 ? -28.477 -1.67 -11.754 1 25.29 100 ILE A C 1
ATOM 812 O O . ILE A 1 101 ? -29.452 -1.575 -11.002 1 24.99 100 ILE A O 1
ATOM 817 N N . LYS A 1 102 ? -28.574 -2.156 -12.991 1 25.49 101 LYS A N 1
ATOM 818 C CA . LYS A 1 102 ? -29.845 -2.617 -13.541 1 26.92 101 LYS A CA 1
ATOM 819 C C . LYS A 1 102 ? -30.4 -3.783 -12.739 1 27.74 101 LYS A C 1
ATOM 820 O O . LYS A 1 102 ? -31.596 -3.809 -12.452 1 28.51 101 LYS A O 1
ATOM 826 N N . ARG A 1 103 ? -29.532 -4.682 -12.28 1 27.89 102 ARG A N 1
ATOM 827 C CA . ARG A 1 103 ? -29.962 -5.813 -11.456 1 29.16 102 ARG A CA 1
ATOM 828 C C . ARG A 1 103 ? -30.381 -5.381 -10.066 1 29.4 102 ARG A C 1
ATOM 829 O O . ARG A 1 103 ? -31.356 -5.901 -9.543 1 29.11 102 ARG A O 1
ATOM 837 N N . VAL A 1 104 ? -29.687 -4.393 -9.486 1 29.75 103 VAL A N 1
ATOM 838 C CA . VAL A 1 104 ? -30.032 -3.852 -8.18 1 30.72 103 VAL A CA 1
ATOM 839 C C . VAL A 1 104 ? -31.412 -3.18 -8.267 1 31.61 103 VAL A C 1
ATOM 840 O O . VAL A 1 104 ? -32.276 -3.404 -7.418 1 31.6 103 VAL A O 1
ATOM 844 N N . LYS A 1 105 ? -31.627 -2.397 -9.324 1 31.57 104 LYS A N 1
ATOM 845 C CA . LYS A 1 105 ? -32.889 -1.713 -9.517 1 33.16 104 LYS A CA 1
ATOM 846 C C . LYS A 1 105 ? -34.021 -2.575 -10.023 1 34.98 104 LYS A C 1
ATOM 847 O O . LYS A 1 105 ? -35.158 -2.129 -9.976 1 35.71 104 LYS A O 1
ATOM 853 N N . ASP A 1 106 ? -33.719 -3.775 -10.556 1 35.98 105 ASP A N 1
ATOM 854 C CA . ASP A 1 106 ? -34.663 -4.707 -11.195 1 37.61 105 ASP A CA 1
ATOM 855 C C . ASP A 1 106 ? -35.434 -3.958 -12.293 1 38.47 105 ASP A C 1
ATOM 856 O O . ASP A 1 106 ? -36.663 -3.996 -12.354 1 38.77 105 ASP A O 1
ATOM 861 N N . SER A 1 107 ? -34.692 -3.185 -13.097 1 38.13 106 SER A N 1
ATOM 862 C CA . SER A 1 107 ? -35.285 -2.324 -14.093 1 38.16 106 SER A CA 1
ATOM 863 C C . SER A 1 107 ? -34.359 -2.089 -15.26 1 38.3 106 SER A C 1
ATOM 864 O O . SER A 1 107 ? -33.144 -1.935 -15.105 1 37.99 106 SER A O 1
ATOM 867 N N . GLU A 1 108 ? -34.955 -2.031 -16.439 1 38.13 107 GLU A N 1
ATOM 868 C CA . GLU A 1 108 ? -34.24 -1.701 -17.662 1 37.96 107 GLU A CA 1
ATOM 869 C C . GLU A 1 108 ? -34.163 -0.171 -17.865 1 36.53 107 GLU A C 1
ATOM 870 O O . GLU A 1 108 ? -33.468 0.274 -18.772 1 37.13 107 GLU A O 1
ATOM 876 N N . ASP A 1 109 ? -34.872 0.626 -17.04 1 34.57 108 ASP A N 1
ATOM 877 C CA . ASP A 1 109 ? -34.934 2.08 -17.137 1 33.26 108 ASP A CA 1
ATOM 878 C C . ASP A 1 109 ? -34.425 2.722 -15.841 1 30.75 108 ASP A C 1
ATOM 879 O O . ASP A 1 109 ? -35.21 2.993 -14.932 1 31.37 108 ASP A O 1
ATOM 884 N N . VAL A 1 110 ? -33.117 2.9 -15.731 1 27.81 109 VAL A N 1
ATOM 885 C CA . VAL A 1 110 ? -32.52 3.537 -14.572 1 25.36 109 VAL A CA 1
ATOM 886 C C . VAL A 1 110 ? -31.818 4.791 -15.074 1 22.66 109 VAL A C 1
ATOM 887 O O . VAL A 1 110 ? -30.931 4.662 -15.917 1 22.94 109 VAL A O 1
ATOM 891 N N . PRO A 1 111 ? -32.16 5.994 -14.558 1 20.23 110 PRO A N 1
ATOM 892 C CA . PRO A 1 111 ? -31.472 7.22 -15.009 1 19.54 110 PRO A CA 1
ATOM 893 C C . PRO A 1 111 ? -29.962 7.138 -14.821 1 19.31 110 PRO A C 1
ATOM 894 O O . PRO A 1 111 ? -29.491 6.888 -13.719 1 19.98 110 PRO A O 1
ATOM 898 N N . MET A 1 112 ? -29.224 7.353 -15.892 1 18.1 111 MET A N 1
ATOM 899 C CA . MET A 1 112 ? -27.774 7.268 -15.865 1 18.44 111 MET A CA 1
ATOM 900 C C . MET A 1 112 ? -27.191 8.231 -16.86 1 18.36 111 MET A C 1
ATOM 901 O O . MET A 1 112 ? -27.833 8.569 -17.857 1 18.82 111 MET A O 1
ATOM 906 N N . VAL A 1 113 ? -25.966 8.66 -16.618 1 17.78 112 VAL A N 1
ATOM 907 C CA . VAL A 1 113 ? -25.25 9.503 -17.555 1 17.68 112 VAL A CA 1
ATOM 908 C C . VAL A 1 113 ? -23.828 8.922 -17.626 1 17.84 112 VAL A C 1
ATOM 909 O O . VAL A 1 113 ? -23.255 8.573 -16.597 1 18.34 112 VAL A O 1
ATOM 913 N N . LEU A 1 114 ? -23.293 8.785 -18.827 1 17.43 113 LEU A N 1
ATOM 914 C CA . LEU A 1 114 ? -21.932 8.326 -19.019 1 18.12 113 LEU A CA 1
ATOM 915 C C . LEU A 1 114 ? -21.017 9.559 -19.013 1 18.35 113 LEU A C 1
ATOM 916 O O . LEU A 1 114 ? -21.282 10.543 -19.717 1 18 113 LEU A O 1
ATOM 921 N N . VAL A 1 115 ? -19.961 9.531 -18.176 1 17.46 114 VAL A N 1
ATOM 922 C CA . VAL A 1 115 ? -19.072 10.668 -18.048 1 17.39 114 VAL A CA 1
ATOM 923 C C . VAL A 1 115 ? -17.637 10.264 -18.418 1 16.93 114 VAL A C 1
ATOM 924 O O . VAL A 1 115 ? -17.097 9.347 -17.825 1 16.89 114 VAL A O 1
ATOM 928 N N . GLY A 1 116 ? -17.07 10.91 -19.429 1 16.43 115 GLY A N 1
ATOM 929 C CA . GLY A 1 116 ? -15.696 10.673 -19.831 1 17.42 115 GLY A CA 1
ATOM 930 C C . GLY A 1 116 ? -14.862 11.764 -19.206 1 17.1 115 GLY A C 1
ATOM 931 O O . GLY A 1 116 ? -14.853 12.882 -19.7 1 17.1 115 GLY A O 1
ATOM 932 N N . ASN A 1 117 ? -14.236 11.479 -18.079 1 16.41 116 ASN A N 1
ATOM 933 C CA . ASN A 1 117 ? -13.498 12.482 -17.323 1 15.88 116 ASN A CA 1
ATOM 934 C C . ASN A 1 117 ? -12.007 12.548 -17.715 1 16.76 116 ASN A C 1
ATOM 935 O O . ASN A 1 117 ? -11.525 11.694 -18.445 1 17.42 116 ASN A O 1
ATOM 940 N N . LYS A 1 118 ? -11.328 13.626 -17.293 1 16.13 117 LYS A N 1
ATOM 941 C CA . LYS A 1 118 ? -9.916 13.942 -17.559 1 17.02 117 LYS A CA 1
ATOM 942 C C . LYS A 1 118 ? -9.738 14.417 -18.998 1 18.59 117 LYS A C 1
ATOM 943 O O . LYS A 1 118 ? -8.707 14.143 -19.588 1 18.7 117 LYS A O 1
ATOM 949 N N A SER A 1 119 ? -10.733 15.153 -19.541 0.5 18.54 118 SER A N 1
ATOM 950 N N B SER A 1 119 ? -10.733 15.134 -19.563 0.5 18.97 118 SER A N 1
ATOM 951 C CA A SER A 1 119 ? -10.693 15.64 -20.924 0.5 19.43 118 SER A CA 1
ATOM 952 C CA B SER A 1 119 ? -10.647 15.598 -20.955 0.5 20.22 118 SER A CA 1
ATOM 953 C C A SER A 1 119 ? -9.585 16.648 -21.215 0.5 20.42 118 SER A C 1
ATOM 954 C C B SER A 1 119 ? -9.49 16.559 -21.225 0.5 20.85 118 SER A C 1
ATOM 955 O O A SER A 1 119 ? -9.327 16.951 -22.376 0.5 20.77 118 SER A O 1
ATOM 956 O O B SER A 1 119 ? -9.127 16.771 -22.378 0.5 21.3 118 SER A O 1
ATOM 961 N N . ASP A 1 120 ? -8.933 17.158 -20.18 1 20.56 119 ASP A N 1
ATOM 962 C CA . ASP A 1 120 ? -7.815 18.078 -20.315 1 21.68 119 ASP A CA 1
ATOM 963 C C . ASP A 1 120 ? -6.506 17.351 -20.653 1 22.37 119 ASP A C 1
ATOM 964 O O . ASP A 1 120 ? -5.537 18.006 -21.091 1 22.18 119 ASP A O 1
ATOM 969 N N . LEU A 1 121 ? -6.439 16.017 -20.455 1 22.09 120 LEU A N 1
ATOM 970 C CA . LEU A 1 121 ? -5.188 15.293 -20.687 1 22.76 120 LEU A CA 1
ATOM 971 C C . LEU A 1 121 ? -4.83 15.101 -22.163 1 24.26 120 LEU A C 1
ATOM 972 O O . LEU A 1 121 ? -5.715 14.899 -22.994 1 24.42 120 LEU A O 1
ATOM 977 N N . PRO A 1 122 ? -3.52 15.067 -22.473 1 24.55 121 PRO A N 1
ATOM 978 C CA . PRO A 1 122 ? -3.108 14.94 -23.873 1 25.6 121 PRO A CA 1
ATOM 979 C C . PRO A 1 122 ? -3.031 13.528 -24.437 1 26.78 121 PRO A C 1
ATOM 980 O O . PRO A 1 122 ? -2.902 13.413 -25.66 1 28.3 121 PRO A O 1
ATOM 984 N N . SER A 1 123 ? -3.055 12.471 -23.607 1 25.75 122 SER A N 1
ATOM 985 C CA . SER A 1 123 ? -2.882 11.121 -24.167 1 25.63 122 SER A CA 1
ATOM 986 C C . SER A 1 123 ? -4.083 10.243 -23.943 1 24.48 122 SER A C 1
ATOM 987 O O . SER A 1 123 ? -4.029 9.235 -23.24 1 24.69 122 SER A O 1
ATOM 990 N N . ARG A 1 124 ? -5.188 10.636 -24.563 1 23.02 123 ARG A N 1
ATOM 991 C CA . ARG A 1 124 ? -6.412 9.876 -24.502 1 23.63 123 ARG A CA 1
ATOM 992 C C . ARG A 1 124 ? -6.189 8.46 -25.132 1 23.13 123 ARG A C 1
ATOM 993 O O . ARG A 1 124 ? -5.431 8.31 -26.078 1 23.37 123 ARG A O 1
ATOM 1001 N N . THR A 1 125 ? -6.803 7.442 -24.564 1 22.03 124 THR A N 1
ATOM 1002 C CA . THR A 1 125 ? -6.766 6.083 -25.113 1 21.61 124 THR A CA 1
ATOM 1003 C C . THR A 1 125 ? -8.191 5.651 -25.54 1 22.8 124 THR A C 1
ATOM 1004 O O . THR A 1 125 ? -8.337 4.659 -26.25 1 24.09 124 THR A O 1
ATOM 1008 N N . VAL A 1 126 ? -9.236 6.37 -25.114 1 22.41 125 VAL A N 1
ATOM 1009 C CA . VAL A 1 126 ? -10.62 6.074 -25.47 1 22.97 125 VAL A CA 1
ATOM 1010 C C . VAL A 1 126 ? -11.115 7.193 -26.368 1 24.29 125 VAL A C 1
ATOM 1011 O O . VAL A 1 126 ? -11.201 8.335 -25.931 1 24.53 125 VAL A O 1
ATOM 1015 N N . ASP A 1 127 ? -11.483 6.871 -27.602 1 24.81 126 ASP A N 1
ATOM 1016 C CA . ASP A 1 127 ? -11.978 7.878 -28.535 1 25.42 126 ASP A CA 1
ATOM 1017 C C . ASP A 1 127 ? -13.388 8.264 -28.134 1 26.24 126 ASP A C 1
ATOM 1018 O O . ASP A 1 127 ? -14.161 7.418 -27.693 1 26.96 126 ASP A O 1
ATOM 1023 N N . THR A 1 128 ? -13.737 9.538 -28.272 1 26.23 127 THR A N 1
ATOM 1024 C CA . THR A 1 128 ? -15.065 10.049 -27.956 1 26.9 127 THR A CA 1
ATOM 1025 C C . THR A 1 128 ? -16.152 9.276 -28.69 1 26.62 127 THR A C 1
ATOM 1026 O O . THR A 1 128 ? -17.231 9.103 -28.147 1 26.13 127 THR A O 1
ATOM 1030 N N . LYS A 1 129 ? -15.86 8.802 -29.915 1 26.25 128 LYS A N 1
ATOM 1031 C CA . LYS A 1 129 ? -16.831 8.056 -30.697 1 26.46 128 LYS A CA 1
ATOM 1032 C C . LYS A 1 129 ? -17.235 6.771 -30.024 1 25.56 128 LYS A C 1
ATOM 1033 O O . LYS A 1 129 ? -18.424 6.454 -30.015 1 25.42 128 LYS A O 1
ATOM 1039 N N . GLN A 1 130 ? -16.262 6.022 -29.463 1 24.62 129 GLN A N 1
ATOM 1040 C CA . GLN A 1 130 ? -16.531 4.757 -28.774 1 25.07 129 GLN A CA 1
ATOM 1041 C C . GLN A 1 130 ? -17.46 5.006 -27.575 1 24.12 129 GLN A C 1
ATOM 1042 O O . GLN A 1 130 ? -18.364 4.211 -27.324 1 23.47 129 GLN A O 1
ATOM 1048 N N . ALA A 1 131 ? -17.235 6.112 -26.831 1 23.38 130 ALA A N 1
ATOM 1049 C CA . ALA A 1 131 ? -18.071 6.424 -25.678 1 22.89 130 ALA A CA 1
ATOM 1050 C C . ALA A 1 131 ? -19.457 6.918 -26.099 1 22.37 130 ALA A C 1
ATOM 1051 O O . ALA A 1 131 ? -20.457 6.51 -25.514 1 20.99 130 ALA A O 1
ATOM 1053 N N . GLN A 1 132 ? -19.534 7.775 -27.141 1 22.92 131 GLN A N 1
ATOM 1054 C CA . GLN A 1 132 ? -20.82 8.239 -27.665 1 24.61 131 GLN A CA 1
ATOM 1055 C C . GLN A 1 132 ? -21.65 7.059 -28.156 1 24.48 131 GLN A C 1
ATOM 1056 O O . GLN A 1 132 ? -22.858 7.03 -27.944 1 25.34 131 GLN A O 1
ATOM 1062 N N . ASP A 1 133 ? -21.011 6.097 -28.825 1 23.97 132 ASP A N 1
ATOM 1063 C CA . ASP A 1 133 ? -21.715 4.936 -29.345 1 24.57 132 ASP A CA 1
ATOM 1064 C C . ASP A 1 133 ? -22.184 4.037 -28.221 1 24.64 132 ASP A C 1
ATOM 1065 O O . ASP A 1 133 ? -23.282 3.493 -28.309 1 25.29 132 ASP A O 1
ATOM 1070 N N . LEU A 1 134 ? -21.363 3.862 -27.181 1 23.51 133 LEU A N 1
ATOM 1071 C CA . LEU A 1 134 ? -21.766 3.054 -26.028 1 23.36 133 LEU A CA 1
ATOM 1072 C C . LEU A 1 134 ? -22.97 3.699 -25.326 1 22.47 133 LEU A C 1
ATOM 1073 O O . LEU A 1 134 ? -23.949 3.007 -25.049 1 22.23 133 LEU A O 1
ATOM 1078 N N . ALA A 1 135 ? -22.93 5.03 -25.11 1 21.54 134 ALA A N 1
ATOM 1079 C CA . ALA A 1 135 ? -24.042 5.734 -24.477 1 22.48 134 ALA A CA 1
ATOM 1080 C C . ALA A 1 135 ? -25.305 5.631 -25.323 1 23.63 134 ALA A C 1
ATOM 1081 O O . ALA A 1 135 ? -26.395 5.448 -24.78 1 23.64 134 ALA A O 1
ATOM 1083 N N . ARG A 1 136 ? -25.16 5.729 -26.646 1 24.51 135 ARG A N 1
ATOM 1084 C CA . ARG A 1 136 ? -26.3 5.593 -27.546 1 26.45 135 ARG A CA 1
ATOM 1085 C C . ARG A 1 136 ? -26.895 4.168 -27.45 1 26.9 135 ARG A C 1
ATOM 1086 O O . ARG A 1 136 ? -28.127 4.033 -27.423 1 27.36 135 ARG A O 1
ATOM 1094 N N . SER A 1 137 ? -26.045 3.123 -27.292 1 25.77 136 SER A N 1
ATOM 1095 C CA . SER A 1 137 ? -26.554 1.744 -27.138 1 25.85 136 SER A CA 1
ATOM 1096 C C . SER A 1 137 ? -27.403 1.566 -25.861 1 26.69 136 SER A C 1
ATOM 1097 O O . SER A 1 137 ? -28.314 0.741 -25.828 1 27.29 136 SER A O 1
ATOM 1100 N N . TYR A 1 138 ? -27.145 2.375 -24.837 1 26 137 TYR A N 1
ATOM 1101 C CA . TYR A 1 138 ? -27.92 2.366 -23.591 1 25.23 137 TYR A CA 1
ATOM 1102 C C . TYR A 1 138 ? -29.077 3.346 -23.583 1 24.56 137 TYR A C 1
ATOM 1103 O O . TYR A 1 138 ? -29.894 3.291 -22.672 1 25.4 137 TYR A O 1
ATOM 1112 N N . GLY A 1 139 ? -29.108 4.289 -24.512 1 23.77 138 GLY A N 1
ATOM 1113 C CA . GLY A 1 139 ? -30.136 5.322 -24.525 1 23.43 138 GLY A CA 1
ATOM 1114 C C . GLY A 1 139 ? -29.889 6.37 -23.453 1 23.12 138 GLY A C 1
ATOM 1115 O O . GLY A 1 139 ? -30.836 6.922 -22.89 1 23.54 138 GLY A O 1
ATOM 1116 N N . ILE A 1 140 ? -28.606 6.633 -23.113 1 22.15 139 ILE A N 1
ATOM 1117 C CA . ILE A 1 140 ? -28.297 7.626 -22.075 1 21.53 139 ILE A CA 1
ATOM 1118 C C . ILE A 1 140 ? -27.389 8.734 -22.604 1 21.56 139 ILE A C 1
ATOM 1119 O O . ILE A 1 140 ? -26.661 8.526 -23.577 1 21.84 139 ILE A O 1
ATOM 1124 N N . PRO A 1 141 ? -27.356 9.893 -21.919 1 20.93 140 PRO A N 1
ATOM 1125 C CA . PRO A 1 141 ? -26.456 10.962 -22.348 1 20.86 140 PRO A CA 1
ATOM 1126 C C . PRO A 1 141 ? -24.984 10.625 -22.09 1 20.79 140 PRO A C 1
ATOM 1127 O O . PRO A 1 141 ? -24.65 9.818 -21.196 1 20.86 140 PRO A O 1
ATOM 1131 N N . PHE A 1 142 ? -24.108 11.268 -22.856 1 19.3 141 PHE A N 1
ATOM 1132 C CA . PHE A 1 142 ? -22.653 11.134 -22.672 1 19.53 141 PHE A CA 1
ATOM 1133 C C . PHE A 1 142 ? -22.116 12.569 -22.535 1 19.69 141 PHE A C 1
ATOM 1134 O O . PHE A 1 142 ? -22.396 13.397 -23.389 1 19.54 141 PHE A O 1
ATOM 1142 N N . ILE A 1 143 ? -21.348 12.857 -21.486 1 19.33 142 ILE A N 1
ATOM 1143 C CA . ILE A 1 143 ? -20.796 14.193 -21.253 1 20.44 142 ILE A CA 1
ATOM 1144 C C . ILE A 1 143 ? -19.302 14.023 -21.016 1 19.99 142 ILE A C 1
ATOM 1145 O O . ILE A 1 143 ? -18.915 13.188 -20.207 1 19.76 142 ILE A O 1
ATOM 1150 N N A GLU A 1 144 ? -18.503 14.845 -21.679 0.5 19.73 143 GLU A N 1
ATOM 1151 N N B GLU A 1 144 ? -18.437 14.762 -21.739 0.5 20.12 143 GLU A N 1
ATOM 1152 C CA A GLU A 1 144 ? -17.059 14.902 -21.537 0.5 19.18 143 GLU A CA 1
ATOM 1153 C CA B GLU A 1 144 ? -16.987 14.7 -21.486 0.5 20.01 143 GLU A CA 1
ATOM 1154 C C A GLU A 1 144 ? -16.783 15.895 -20.432 0.5 19.79 143 GLU A C 1
ATOM 1155 C C B GLU A 1 144 ? -16.661 15.837 -20.522 0.5 20.25 143 GLU A C 1
ATOM 1156 O O A GLU A 1 144 ? -17.294 17.024 -20.494 0.5 20.06 143 GLU A O 1
ATOM 1157 O O B GLU A 1 144 ? -17.066 16.984 -20.74 0.5 20.63 143 GLU A O 1
ATOM 1168 N N . THR A 1 145 ? -15.973 15.513 -19.429 1 19.46 144 THR A N 1
ATOM 1169 C CA . THR A 1 145 ? -15.662 16.463 -18.358 1 18.47 144 THR A CA 1
ATOM 1170 C C . THR A 1 145 ? -14.181 16.561 -18.077 1 18.38 144 THR A C 1
ATOM 1171 O O . THR A 1 145 ? -13.411 15.692 -18.467 1 18.11 144 THR A O 1
ATOM 1175 N N . SER A 1 146 ? -13.798 17.605 -17.343 1 18.22 145 SER A N 1
ATOM 1176 C CA . SER A 1 146 ? -12.496 17.695 -16.747 1 18.84 145 SER A CA 1
ATOM 1177 C C . SER A 1 146 ? -12.771 18.258 -15.4 1 18.8 145 SER A C 1
ATOM 1178 O O . SER A 1 146 ? -13.134 19.421 -15.301 1 18.21 145 SER A O 1
ATOM 1181 N N . ALA A 1 147 ? -12.586 17.462 -14.349 1 18.77 146 ALA A N 1
ATOM 1182 C CA . ALA A 1 147 ? -12.675 17.994 -12.985 1 20.02 146 ALA A CA 1
ATOM 1183 C C . ALA A 1 147 ? -11.556 19.023 -12.761 1 21.23 146 ALA A C 1
ATOM 1184 O O . ALA A 1 147 ? -11.711 19.922 -11.946 1 21.85 146 ALA A O 1
ATOM 1186 N N . LYS A 1 148 ? -10.426 18.899 -13.478 1 21.92 147 LYS A N 1
ATOM 1187 C CA . LYS A 1 148 ? -9.329 19.84 -13.34 1 22.48 147 LYS A CA 1
ATOM 1188 C C . LYS A 1 148 ? -9.712 21.257 -13.777 1 23.15 147 LYS A C 1
ATOM 1189 O O . LYS A 1 148 ? -9.527 22.2 -13.014 1 23.93 147 LYS A O 1
ATOM 1195 N N . THR A 1 149 ? -10.266 21.41 -14.978 1 23.54 148 THR A N 1
ATOM 1196 C CA . THR A 1 149 ? -10.666 22.717 -15.484 1 23.92 148 THR A CA 1
ATOM 1197 C C . THR A 1 149 ? -12.137 23.08 -15.155 1 24.25 148 THR A C 1
ATOM 1198 O O . THR A 1 149 ? -12.555 24.206 -15.417 1 24.69 148 THR A O 1
ATOM 1202 N N . ARG A 1 150 ? -12.915 22.128 -14.633 1 23.08 149 ARG A N 1
ATOM 1203 C CA . ARG A 1 150 ? -14.359 22.266 -14.364 1 22.68 149 ARG A CA 1
ATOM 1204 C C . ARG A 1 150 ? -15.227 22.121 -15.634 1 23.14 149 ARG A C 1
ATOM 1205 O O . ARG A 1 150 ? -16.46 22.199 -15.552 1 24.23 149 ARG A O 1
ATOM 1213 N N . GLN A 1 151 ? -14.619 21.829 -16.789 1 22.08 150 GLN A N 1
ATOM 1214 C CA . GLN A 1 151 ? -15.356 21.621 -18.033 1 22.41 150 GLN A CA 1
ATOM 1215 C C . GLN A 1 151 ? -16.391 20.51 -17.875 1 21.23 150 GLN A C 1
ATOM 1216 O O . GLN A 1 151 ? -16.065 19.45 -17.358 1 20.68 150 GLN A O 1
ATOM 1222 N N . GLY A 1 152 ? -17.635 20.79 -18.244 1 20.52 151 GLY A N 1
ATOM 1223 C CA . GLY A 1 152 ? -18.698 19.798 -18.2 1 20.47 151 GLY A CA 1
ATOM 1224 C C . GLY A 1 152 ? -19.175 19.269 -16.851 1 20.08 151 GLY A C 1
ATOM 1225 O O . GLY A 1 152 ? -20.096 18.454 -16.834 1 20.08 151 GLY A O 1
ATOM 1226 N N . VAL A 1 153 ? -18.637 19.75 -15.729 1 19.34 152 VAL A N 1
ATOM 1227 C CA . VAL A 1 153 ? -19.022 19.225 -14.398 1 19.62 152 VAL A CA 1
ATOM 1228 C C . VAL A 1 153 ? -20.498 19.477 -14.059 1 19.37 152 VAL A C 1
ATOM 1229 O O . VAL A 1 153 ? -21.22 18.535 -13.737 1 19.25 152 VAL A O 1
ATOM 1233 N N . ASP A 1 154 ? -20.953 20.728 -14.155 1 18.6 153 ASP A N 1
ATOM 1234 C CA . ASP A 1 154 ? -22.357 21.056 -13.869 1 19.1 153 ASP A CA 1
ATOM 1235 C C . ASP A 1 154 ? -23.254 20.384 -14.888 1 19.88 153 ASP A C 1
ATOM 1236 O O . ASP A 1 154 ? -24.254 19.823 -14.508 1 20.59 153 ASP A O 1
ATOM 1241 N N . ASP A 1 155 ? -22.85 20.34 -16.157 1 19.77 154 ASP A N 1
ATOM 1242 C CA . ASP A 1 155 ? -23.609 19.652 -17.193 1 20.74 154 ASP A CA 1
ATOM 1243 C C . ASP A 1 155 ? -23.798 18.154 -16.848 1 20.61 154 ASP A C 1
ATOM 1244 O O . ASP A 1 155 ? -24.907 17.65 -16.964 1 21.67 154 ASP A O 1
ATOM 1249 N N . ALA A 1 156 ? -22.763 17.474 -16.375 1 19.03 155 ALA A N 1
ATOM 1250 C CA . ALA A 1 156 ? -22.885 16.033 -16.035 1 18.49 155 ALA A CA 1
ATOM 1251 C C . ALA A 1 156 ? -23.937 15.796 -14.931 1 18.82 155 ALA A C 1
ATOM 1252 O O . ALA A 1 156 ? -24.865 14.997 -15.119 1 19.27 155 ALA A O 1
ATOM 1254 N N . PHE A 1 157 ? -23.836 16.53 -13.814 1 17.42 156 PHE A N 1
ATOM 1255 C CA . PHE A 1 157 ? -24.777 16.39 -12.728 1 17.37 156 PHE A CA 1
ATOM 1256 C C . PHE A 1 157 ? -26.16 16.897 -13.083 1 17.38 156 PHE A C 1
ATOM 1257 O O . PHE A 1 157 ? -27.124 16.262 -12.705 1 17.1 156 PHE A O 1
ATOM 1265 N N . TYR A 1 158 ? -26.273 18.048 -13.779 1 17.59 157 TYR A N 1
ATOM 1266 C CA . TYR A 1 158 ? -27.596 18.605 -14.107 1 18.41 157 TYR A CA 1
ATOM 1267 C C . TYR A 1 158 ? -28.308 17.744 -15.131 1 19.35 157 TYR A C 1
ATOM 1268 O O . TYR A 1 158 ? -29.523 17.568 -15.038 1 20.36 157 TYR A O 1
ATOM 1277 N N . THR A 1 159 ? -27.582 17.202 -16.1 1 18.59 158 THR A N 1
ATOM 1278 C CA . THR A 1 159 ? -28.167 16.293 -17.091 1 19.07 158 THR A CA 1
ATOM 1279 C C . THR A 1 159 ? -28.715 15.047 -16.401 1 19.09 158 THR A C 1
ATOM 1280 O O . THR A 1 159 ? -29.812 14.596 -16.733 1 19.18 158 THR A O 1
ATOM 1284 N N . LEU A 1 160 ? -27.996 14.532 -15.385 1 18.59 159 LEU A N 1
ATOM 1285 C CA . LEU A 1 160 ? -28.508 13.392 -14.622 1 18.21 159 LEU A CA 1
ATOM 1286 C C . LEU A 1 160 ? -29.812 13.76 -13.897 1 19.11 159 LEU A C 1
ATOM 1287 O O . LEU A 1 160 ? -30.753 12.983 -13.905 1 19.02 159 LEU A O 1
ATOM 1292 N N . VAL A 1 161 ? -29.885 14.973 -13.347 1 19.12 160 VAL A N 1
ATOM 1293 C CA . VAL A 1 161 ? -31.104 15.468 -12.699 1 19.63 160 VAL A CA 1
ATOM 1294 C C . VAL A 1 161 ? -32.268 15.519 -13.703 1 19.71 160 VAL A C 1
ATOM 1295 O O . VAL A 1 161 ? -33.375 15.09 -13.384 1 20.75 160 VAL A O 1
ATOM 1299 N N . ARG A 1 162 ? -32.002 15.971 -14.929 1 19.13 161 ARG A N 1
ATOM 1300 C CA . ARG A 1 162 ? -33.025 16.01 -15.969 1 19.58 161 ARG A CA 1
ATOM 1301 C C . ARG A 1 162 ? -33.492 14.604 -16.338 1 19.42 161 ARG A C 1
ATOM 1302 O O . ARG A 1 162 ? -34.695 14.388 -16.538 1 19.68 161 ARG A O 1
ATOM 1310 N N . GLU A 1 163 ? -32.575 13.635 -16.354 1 18.96 162 GLU A N 1
ATOM 1311 C CA . GLU A 1 163 ? -32.924 12.236 -16.636 1 18.88 162 GLU A CA 1
ATOM 1312 C C . GLU A 1 163 ? -33.808 11.69 -15.523 1 19.81 162 GLU A C 1
ATOM 1313 O O . GLU A 1 163 ? -34.772 10.971 -15.807 1 19.86 162 GLU A O 1
ATOM 1319 N N . ILE A 1 164 ? -33.52 12.06 -14.255 1 19.9 163 ILE A N 1
ATOM 1320 C CA . ILE A 1 164 ? -34.351 11.602 -13.133 1 20.94 163 ILE A CA 1
ATOM 1321 C C . ILE A 1 164 ? -35.75 12.22 -13.223 1 21.91 163 ILE A C 1
ATOM 1322 O O . ILE A 1 164 ? -36.749 11.519 -13.028 1 22.16 163 ILE A O 1
ATOM 1327 N N . ARG A 1 165 ? -35.84 13.513 -13.565 1 22.35 164 ARG A N 1
ATOM 1328 C CA . ARG A 1 165 ? -37.139 14.202 -13.662 1 23.04 164 ARG A CA 1
ATOM 1329 C C . ARG A 1 165 ? -38.048 13.491 -14.665 1 24.13 164 ARG A C 1
ATOM 1330 O O . ARG A 1 165 ? -39.232 13.266 -14.392 1 24.82 164 ARG A O 1
ATOM 1338 N N . LYS A 1 166 ? -37.474 13.091 -15.804 1 24.74 165 LYS A N 1
ATOM 1339 C CA . LYS A 1 166 ? -38.24 12.384 -16.828 1 25.71 165 LYS A CA 1
ATOM 1340 C C . LYS A 1 166 ? -38.724 11.039 -16.288 1 26.08 165 LYS A C 1
ATOM 1341 O O . LYS A 1 166 ? -39.894 10.699 -16.445 1 26.28 165 LYS A O 1
ATOM 1347 N N . HIS A 1 167 ? -37.837 10.299 -15.62 1 24.89 166 HIS A N 1
ATOM 1348 C CA . HIS A 1 167 ? -38.169 8.999 -15.046 1 24.97 166 HIS A CA 1
ATOM 1349 C C . HIS A 1 167 ? -39.294 9.101 -14.027 1 24.29 166 HIS A C 1
ATOM 1350 O O . HIS A 1 167 ? -40.139 8.221 -13.982 1 24.27 166 HIS A O 1
ATOM 1357 N N . LYS A 1 168 ? -39.293 10.154 -13.192 1 23.52 167 LYS A N 1
ATOM 1358 C CA . LYS A 1 168 ? -40.33 10.355 -12.179 1 23.78 167 LYS A CA 1
ATOM 1359 C C . LYS A 1 168 ? -41.708 10.645 -12.784 1 24.89 167 LYS A C 1
ATOM 1360 O O . LYS A 1 168 ? -42.724 10.433 -12.118 1 25.66 167 LYS A O 1
ATOM 1366 N N . GLU A 1 169 ? -41.745 11.18 -14.003 1 24.6 168 GLU A N 1
ATOM 1367 C CA . GLU A 1 169 ? -43.012 11.471 -14.667 1 26.25 168 GLU A CA 1
ATOM 1368 C C . GLU A 1 169 ? -43.762 10.209 -15.095 1 26.68 168 GLU A C 1
ATOM 1369 O O . GLU A 1 169 ? -44.979 10.275 -15.285 1 26.79 168 GLU A O 1
ATOM 1375 N N . LYS A 1 170 ? -43.062 9.077 -15.246 1 26.58 169 LYS A N 1
ATOM 1376 C CA . LYS A 1 170 ? -43.688 7.822 -15.624 1 27.79 169 LYS A CA 1
ATOM 1377 C C . LYS A 1 170 ? -44.832 7.409 -14.659 1 28.46 169 LYS A C 1
ATOM 1378 O O . LYS A 1 170 ? -45.772 6.745 -15.133 1 28.52 169 LYS A O 1
ATOM 1384 N N . MET B 1 2 ? -21.999 -32.863 8.333 1 47.63 1 MET B N 1
ATOM 1385 C CA . MET B 1 2 ? -22.315 -31.546 7.765 1 47.79 1 MET B CA 1
ATOM 1386 C C . MET B 1 2 ? -21.46 -30.46 8.409 1 46.84 1 MET B C 1
ATOM 1387 O O . MET B 1 2 ? -21.155 -30.546 9.598 1 47.13 1 MET B O 1
ATOM 1392 N N . THR B 1 3 ? -21.081 -29.435 7.634 1 45.45 2 THR B N 1
ATOM 1393 C CA . THR B 1 3 ? -20.291 -28.334 8.17 1 44.63 2 THR B CA 1
ATOM 1394 C C . THR B 1 3 ? -21.125 -27.541 9.166 1 42.86 2 THR B C 1
ATOM 1395 O O . THR B 1 3 ? -22.285 -27.229 8.899 1 43.27 2 THR B O 1
ATOM 1399 N N . GLU B 1 4 ? -20.554 -27.262 10.325 1 40.72 3 GLU B N 1
ATOM 1400 C CA . GLU B 1 4 ? -21.236 -26.487 11.343 1 39.17 3 GLU B CA 1
ATOM 1401 C C . GLU B 1 4 ? -20.503 -25.17 11.586 1 36.3 3 GLU B C 1
ATOM 1402 O O . GLU B 1 4 ? -19.279 -25.113 11.481 1 36.54 3 GLU B O 1
ATOM 1408 N N . TYR B 1 5 ? -21.254 -24.116 11.887 1 32.98 4 TYR B N 1
ATOM 1409 C CA . TYR B 1 5 ? -20.659 -22.822 12.204 1 30.69 4 TYR B CA 1
ATOM 1410 C C . TYR B 1 5 ? -21.229 -22.357 13.539 1 28.24 4 TYR B C 1
ATOM 1411 O O . TYR B 1 5 ? -22.446 -22.225 13.664 1 27.65 4 TYR B O 1
ATOM 1420 N N . LYS B 1 6 ? -20.365 -22.138 14.533 1 26.79 5 LYS B N 1
ATOM 1421 C CA . LYS B 1 6 ? -20.791 -21.656 15.85 1 26.47 5 LYS B CA 1
ATOM 1422 C C . LYS B 1 6 ? -20.69 -20.139 15.852 1 25.08 5 LYS B C 1
ATOM 1423 O O . LYS B 1 6 ? -19.596 -19.595 15.708 1 24.54 5 LYS B O 1
ATOM 1429 N N . LEU B 1 7 ? -21.829 -19.458 15.989 1 23.84 6 LEU B N 1
ATOM 1430 C CA . LEU B 1 7 ? -21.871 -18.002 15.949 1 22.85 6 LEU B CA 1
ATOM 1431 C C . LEU B 1 7 ? -22.3 -17.475 17.297 1 22.06 6 LEU B C 1
ATOM 1432 O O . LEU B 1 7 ? -23.131 -18.09 17.98 1 23.29 6 LEU B O 1
ATOM 1437 N N . VAL B 1 8 ? -21.774 -16.311 17.678 1 20.46 7 VAL B N 1
ATOM 1438 C CA . VAL B 1 8 ? -22.126 -15.719 18.965 1 20.65 7 VAL B CA 1
ATOM 1439 C C . VAL B 1 8 ? -22.59 -14.276 18.713 1 20.33 7 VAL B C 1
ATOM 1440 O O . VAL B 1 8 ? -21.886 -13.54 18.044 1 21.49 7 VAL B O 1
ATOM 1444 N N . VAL B 1 9 ? -23.785 -13.897 19.201 1 18.79 8 VAL B N 1
ATOM 1445 C CA . VAL B 1 9 ? -24.34 -12.546 19.014 1 19.16 8 VAL B CA 1
ATOM 1446 C C . VAL B 1 9 ? -24.125 -11.768 20.309 1 20.05 8 VAL B C 1
ATOM 1447 O O . VAL B 1 9 ? -24.638 -12.173 21.358 1 20.71 8 VAL B O 1
ATOM 1451 N N . VAL B 1 10 ? -23.345 -10.672 20.259 1 19.67 9 VAL B N 1
ATOM 1452 C CA . VAL B 1 10 ? -23.034 -9.879 21.445 1 19.52 9 VAL B CA 1
ATOM 1453 C C . VAL B 1 10 ? -23.386 -8.399 21.236 1 20.02 9 VAL B C 1
ATOM 1454 O O . VAL B 1 10 ? -23.635 -7.962 20.106 1 20.75 9 VAL B O 1
ATOM 1458 N N . GLY B 1 11 ? -23.434 -7.647 22.326 1 19.46 10 GLY B N 1
ATOM 1459 C CA . GLY B 1 11 ? -23.798 -6.245 22.284 1 19.93 10 GLY B CA 1
ATOM 1460 C C . GLY B 1 11 ? -24.628 -5.867 23.494 1 20.59 10 GLY B C 1
ATOM 1461 O O . GLY B 1 11 ? -25.186 -6.736 24.184 1 21.11 10 GLY B O 1
ATOM 1462 N N . ALA B 1 12 ? -24.757 -4.579 23.729 1 20.01 11 ALA B N 1
ATOM 1463 C CA . ALA B 1 12 ? -25.458 -4.066 24.893 1 20.7 11 ALA B CA 1
ATOM 1464 C C . ALA B 1 12 ? -26.904 -4.53 24.978 1 21.35 11 ALA B C 1
ATOM 1465 O O . ALA B 1 12 ? -27.488 -4.899 23.968 1 20.86 11 ALA B O 1
ATOM 1467 N N . ASP B 1 13 ? -27.507 -4.494 26.181 1 21.89 12 ASP B N 1
ATOM 1468 C CA . ASP B 1 13 ? -28.928 -4.813 26.378 1 24.1 12 ASP B CA 1
ATOM 1469 C C . ASP B 1 13 ? -29.77 -3.883 25.5 1 25.63 12 ASP B C 1
ATOM 1470 O O . ASP B 1 13 ? -29.428 -2.711 25.351 1 26.6 12 ASP B O 1
ATOM 1475 N N . GLY B 1 14 ? -30.82 -4.418 24.903 1 25.24 13 GLY B N 1
ATOM 1476 C CA . GLY B 1 14 ? -31.735 -3.633 24.089 1 24.66 13 GLY B CA 1
ATOM 1477 C C . GLY B 1 14 ? -31.349 -3.328 22.658 1 23.48 13 GLY B C 1
ATOM 1478 O O . GLY B 1 14 ? -32.101 -2.623 21.995 1 23.89 13 GLY B O 1
ATOM 1479 N N . VAL B 1 15 ? -30.19 -3.813 22.155 1 22.27 14 VAL B N 1
ATOM 1480 C CA . VAL B 1 15 ? -29.787 -3.485 20.779 1 21.25 14 VAL B CA 1
ATOM 1481 C C . VAL B 1 15 ? -30.552 -4.262 19.712 1 21.34 14 VAL B C 1
ATOM 1482 O O . VAL B 1 15 ? -30.632 -3.81 18.577 1 20.86 14 VAL B O 1
ATOM 1486 N N . GLY B 1 16 ? -31.073 -5.425 20.074 1 21.72 15 GLY B N 1
ATOM 1487 C CA . GLY B 1 16 ? -31.85 -6.254 19.175 1 22.24 15 GLY B CA 1
ATOM 1488 C C . GLY B 1 16 ? -31.252 -7.62 18.938 1 22.93 15 GLY B C 1
ATOM 1489 O O . GLY B 1 16 ? -31.589 -8.258 17.935 1 23.94 15 GLY B O 1
ATOM 1490 N N . LYS B 1 17 ? -30.35 -8.095 19.824 1 21.81 16 LYS B N 1
ATOM 1491 C CA . LYS B 1 17 ? -29.745 -9.426 19.645 1 21.67 16 LYS B CA 1
ATOM 1492 C C . LYS B 1 17 ? -30.796 -10.527 19.536 1 22.48 16 LYS B C 1
ATOM 1493 O O . LYS B 1 17 ? -30.752 -11.323 18.607 1 22.67 16 LYS B O 1
ATOM 1499 N N . SER B 1 18 ? -31.749 -10.551 20.477 1 22.63 17 SER B N 1
ATOM 1500 C CA . SER B 1 18 ? -32.799 -11.55 20.483 1 23.36 17 SER B CA 1
ATOM 1501 C C . SER B 1 18 ? -33.703 -11.406 19.289 1 23.82 17 SER B C 1
ATOM 1502 O O . SER B 1 18 ? -34.047 -12.406 18.678 1 24.85 17 SER B O 1
ATOM 1505 N N . ALA B 1 19 ? -34.084 -10.176 18.94 1 23.77 18 ALA B N 1
ATOM 1506 C CA . ALA B 1 19 ? -34.995 -9.954 17.819 1 23.72 18 ALA B CA 1
ATOM 1507 C C . ALA B 1 19 ? -34.386 -10.386 16.497 1 23.08 18 ALA B C 1
ATOM 1508 O O . ALA B 1 19 ? -35.089 -10.99 15.701 1 23.29 18 ALA B O 1
ATOM 1510 N N . LEU B 1 20 ? -33.082 -10.107 16.279 1 22.01 19 LEU B N 1
ATOM 1511 C CA . LEU B 1 20 ? -32.342 -10.506 15.097 1 22.17 19 LEU B CA 1
ATOM 1512 C C . LEU B 1 20 ? -32.287 -12.025 14.954 1 23.07 19 LEU B C 1
ATOM 1513 O O . LEU B 1 20 ? -32.578 -12.532 13.873 1 24.34 19 LEU B O 1
ATOM 1518 N N . THR B 1 21 ? -31.946 -12.744 16.042 1 22.7 20 THR B N 1
ATOM 1519 C CA . THR B 1 21 ? -31.827 -14.206 16.051 1 23.48 20 THR B CA 1
ATOM 1520 C C . THR B 1 21 ? -33.199 -14.839 15.836 1 24.93 20 THR B C 1
ATOM 1521 O O . THR B 1 21 ? -33.331 -15.771 15.034 1 25.61 20 THR B O 1
ATOM 1525 N N . ILE B 1 22 ? -34.225 -14.307 16.505 1 25.13 21 ILE B N 1
ATOM 1526 C CA . ILE B 1 22 ? -35.587 -14.823 16.331 1 26.65 21 ILE B CA 1
ATOM 1527 C C . ILE B 1 22 ? -36.092 -14.57 14.91 1 27.97 21 ILE B C 1
ATOM 1528 O O . ILE B 1 22 ? -36.757 -15.418 14.319 1 28.84 21 ILE B O 1
ATOM 1533 N N . GLN B 1 23 ? -35.746 -13.42 14.335 1 27.82 22 GLN B N 1
ATOM 1534 C CA . GLN B 1 23 ? -36.127 -13.083 12.979 1 28.51 22 GLN B CA 1
ATOM 1535 C C . GLN B 1 23 ? -35.421 -14.052 12.009 1 29.33 22 GLN B C 1
ATOM 1536 O O . GLN B 1 23 ? -36.05 -14.538 11.085 1 29.81 22 GLN B O 1
ATOM 1542 N N . LEU B 1 24 ? -34.151 -14.388 12.258 1 28.9 23 LEU B N 1
ATOM 1543 C CA . LEU B 1 24 ? -33.433 -15.345 11.414 1 29.19 23 LEU B CA 1
ATOM 1544 C C . LEU B 1 24 ? -34.036 -16.756 11.5 1 30.96 23 LEU B C 1
ATOM 1545 O O . LEU B 1 24 ? -34.273 -17.384 10.474 1 31.45 23 LEU B O 1
ATOM 1550 N N . ILE B 1 25 ? -34.236 -17.271 12.713 1 32.12 24 ILE B N 1
ATOM 1551 C CA . ILE B 1 25 ? -34.728 -18.63 12.922 1 33.67 24 ILE B CA 1
ATOM 1552 C C . ILE B 1 25 ? -36.233 -18.809 12.643 1 35.95 24 ILE B C 1
ATOM 1553 O O . ILE B 1 25 ? -36.627 -19.725 11.934 1 36.6 24 ILE B O 1
ATOM 1558 N N . GLN B 1 26 ? -37.066 -17.953 13.214 1 37.13 25 GLN B N 1
ATOM 1559 C CA . GLN B 1 26 ? -38.514 -18.085 13.17 1 38.55 25 GLN B CA 1
ATOM 1560 C C . GLN B 1 26 ? -39.225 -17.158 12.181 1 39.76 25 GLN B C 1
ATOM 1561 O O . GLN B 1 26 ? -40.431 -17.303 11.985 1 40.53 25 GLN B O 1
ATOM 1567 N N . ASN B 1 27 ? -38.497 -16.248 11.528 1 40.08 26 ASN B N 1
ATOM 1568 C CA . ASN B 1 27 ? -39.066 -15.355 10.527 1 41.55 26 ASN B CA 1
ATOM 1569 C C . ASN B 1 27 ? -40.234 -14.502 11.048 1 41.96 26 ASN B C 1
ATOM 1570 O O . ASN B 1 27 ? -41.235 -14.322 10.355 1 42.17 26 ASN B O 1
ATOM 1575 N N . HIS B 1 28 ? -40.092 -13.961 12.262 1 41.86 27 HIS B N 1
ATOM 1576 C CA . HIS B 1 28 ? -41.072 -13.036 12.824 1 42 27 HIS B CA 1
ATOM 1577 C C . HIS B 1 28 ? -40.413 -12.057 13.795 1 40.52 27 HIS B C 1
ATOM 1578 O O . HIS B 1 28 ? -39.336 -12.334 14.335 1 40.31 27 HIS B O 1
ATOM 1585 N N . PHE B 1 29 ? -41.039 -10.898 13.986 1 39.62 28 PHE B N 1
ATOM 1586 C CA . PHE B 1 29 ? -40.508 -9.867 14.862 1 39.72 28 PHE B CA 1
ATOM 1587 C C . PHE B 1 29 ? -41.114 -9.934 16.265 1 41.39 28 PHE B C 1
ATOM 1588 O O . PHE B 1 29 ? -42.336 -9.912 16.404 1 41.82 28 PHE B O 1
ATOM 1596 N N . VAL B 1 30 ? -40.263 -10.035 17.292 1 41.99 29 VAL B N 1
ATOM 1597 C CA . VAL B 1 30 ? -40.695 -10.071 18.688 1 44 29 VAL B CA 1
ATOM 1598 C C . VAL B 1 30 ? -40.398 -8.728 19.368 1 45.39 29 VAL B C 1
ATOM 1599 O O . VAL B 1 30 ? -39.236 -8.332 19.514 1 45.34 29 VAL B O 1
ATOM 1603 N N . ASP B 1 31 ? -41.477 -8.031 19.747 1 46.22 30 ASP B N 1
ATOM 1604 C CA . ASP B 1 31 ? -41.542 -6.702 20.351 1 47.77 30 ASP B CA 1
ATOM 1605 C C . ASP B 1 31 ? -40.855 -6.516 21.689 1 48.41 30 ASP B C 1
ATOM 1606 O O . ASP B 1 31 ? -40.386 -5.407 21.928 1 49.39 30 ASP B O 1
ATOM 1611 N N . GLU B 1 32 ? -40.863 -7.509 22.588 1 47.68 31 GLU B N 1
ATOM 1612 C CA . GLU B 1 32 ? -40.278 -7.302 23.916 1 47.66 31 GLU B CA 1
ATOM 1613 C C . GLU B 1 32 ? -39.802 -8.608 24.525 1 45.71 31 GLU B C 1
ATOM 1614 O O . GLU B 1 32 ? -40.272 -9.009 25.597 1 46.58 31 GLU B O 1
ATOM 1620 N N . TYR B 1 33 ? -38.853 -9.275 23.855 1 42.39 32 TYR B N 1
ATOM 1621 C CA . TYR B 1 33 ? -38.33 -10.54 24.345 1 39.87 32 TYR B CA 1
ATOM 1622 C C . TYR B 1 33 ? -37.584 -10.309 25.624 1 38.53 32 TYR B C 1
ATOM 1623 O O . TYR B 1 33 ? -36.861 -9.32 25.757 1 39.08 32 TYR B O 1
ATOM 1632 N N . ASP B 1 34 ? -37.761 -11.213 26.584 1 36.93 33 ASP B N 1
ATOM 1633 C CA . ASP B 1 34 ? -37.143 -11.151 27.903 1 36.18 33 ASP B CA 1
ATOM 1634 C C . ASP B 1 34 ? -35.645 -10.833 27.806 1 35.31 33 ASP B C 1
ATOM 1635 O O . ASP B 1 34 ? -34.911 -11.592 27.174 1 35.26 33 ASP B O 1
ATOM 1640 N N . PRO B 1 35 ? -35.229 -9.671 28.356 1 34.16 34 PRO B N 1
ATOM 1641 C CA . PRO B 1 35 ? -33.819 -9.264 28.234 1 33.42 34 PRO B CA 1
ATOM 1642 C C . PRO B 1 35 ? -32.804 -10.128 28.952 1 32.38 34 PRO B C 1
ATOM 1643 O O . PRO B 1 35 ? -31.607 -9.944 28.732 1 31.29 34 PRO B O 1
ATOM 1647 N N . THR B 1 36 ? -33.262 -11.047 29.815 1 32.06 35 THR B N 1
ATOM 1648 C CA . THR B 1 36 ? -32.385 -11.897 30.611 1 32.61 35 THR B CA 1
ATOM 1649 C C . THR B 1 36 ? -32.171 -13.296 30.033 1 31.94 35 THR B C 1
ATOM 1650 O O . THR B 1 36 ? -31.273 -14.001 30.499 1 32.15 35 THR B O 1
ATOM 1654 N N . ILE B 1 37 ? -32.997 -13.721 29.062 1 30.68 36 ILE B N 1
ATOM 1655 C CA . ILE B 1 37 ? -32.861 -15.054 28.487 1 29.77 36 ILE B CA 1
ATOM 1656 C C . ILE B 1 37 ? -31.67 -15.161 27.544 1 28.72 36 ILE B C 1
ATOM 1657 O O . ILE B 1 37 ? -31.626 -14.494 26.507 1 28.31 36 ILE B O 1
ATOM 1662 N N . GLU B 1 38 ? -30.749 -16.056 27.874 1 27.35 37 GLU B N 1
ATOM 1663 C CA . GLU B 1 38 ? -29.609 -16.35 27.032 1 27.32 37 GLU B CA 1
ATOM 1664 C C . GLU B 1 38 ? -29.816 -17.788 26.578 1 28.62 37 GLU B C 1
ATOM 1665 O O . GLU B 1 38 ? -30.002 -18.66 27.427 1 28.73 37 GLU B O 1
ATOM 1671 N N . ASP B 1 39 ? -29.784 -18.047 25.269 1 29.11 38 ASP B N 1
ATOM 1672 C CA . ASP B 1 39 ? -29.957 -19.416 24.781 1 31.01 38 ASP B CA 1
ATOM 1673 C C . ASP B 1 39 ? -29.407 -19.582 23.377 1 32.04 38 ASP B C 1
ATOM 1674 O O . ASP B 1 39 ? -29.149 -18.592 22.676 1 32.12 38 ASP B O 1
ATOM 1679 N N . SER B 1 40 ? -29.175 -20.836 22.983 1 31.95 39 SER B N 1
ATOM 1680 C CA . SER B 1 40 ? -28.657 -21.116 21.664 1 32.46 39 SER B CA 1
ATOM 1681 C C . SER B 1 40 ? -29.721 -21.699 20.741 1 32.86 39 SER B C 1
ATOM 1682 O O . SER B 1 40 ? -30.676 -22.314 21.195 1 32.36 39 SER B O 1
ATOM 1685 N N . TYR B 1 41 ? -29.595 -21.424 19.449 1 32.98 40 TYR B N 1
ATOM 1686 C CA . TYR B 1 41 ? -30.552 -21.845 18.448 1 34.3 40 TYR B CA 1
ATOM 1687 C C . TYR B 1 41 ? -29.803 -22.426 17.282 1 32.87 40 TYR B C 1
ATOM 1688 O O . TYR B 1 41 ? -28.751 -21.907 16.898 1 32.31 40 TYR B O 1
ATOM 1697 N N . ARG B 1 42 ? -30.404 -23.41 16.635 1 32.26 41 ARG B N 1
ATOM 1698 C CA . ARG B 1 42 ? -29.829 -23.985 15.433 1 32.2 41 ARG B CA 1
ATOM 1699 C C . ARG B 1 42 ? -30.64 -23.633 14.209 1 32.02 41 ARG B C 1
ATOM 1700 O O . ARG B 1 42 ? -31.857 -23.43 14.288 1 32.02 41 ARG B O 1
ATOM 1708 N N . LYS B 1 43 ? -29.971 -23.581 13.059 1 31.96 42 LYS B N 1
ATOM 1709 C CA . LYS B 1 43 ? -30.652 -23.331 11.804 1 32.05 42 LYS B CA 1
ATOM 1710 C C . LYS B 1 43 ? -29.882 -23.961 10.682 1 32.12 42 LYS B C 1
ATOM 1711 O O . LYS B 1 43 ? -28.687 -23.725 10.583 1 32.38 42 LYS B O 1
ATOM 1717 N N . GLN B 1 44 ? -30.551 -24.724 9.818 1 31.93 43 GLN B N 1
ATOM 1718 C CA . GLN B 1 44 ? -29.879 -25.312 8.663 1 33.06 43 GLN B CA 1
ATOM 1719 C C . GLN B 1 44 ? -30.116 -24.39 7.49 1 33.66 43 GLN B C 1
ATOM 1720 O O . GLN B 1 44 ? -31.254 -24.148 7.104 1 33.5 43 GLN B O 1
ATOM 1726 N N . VAL B 1 45 ? -29.042 -23.853 6.958 1 34.17 44 VAL B N 1
ATOM 1727 C CA . VAL B 1 45 ? -29.079 -22.856 5.904 1 35.79 44 VAL B CA 1
ATOM 1728 C C . VAL B 1 45 ? -28.294 -23.317 4.675 1 36.74 44 VAL B C 1
ATOM 1729 O O . VAL B 1 45 ? -27.52 -24.271 4.75 1 37.41 44 VAL B O 1
ATOM 1733 N N . VAL B 1 46 ? -28.48 -22.617 3.549 1 36.69 45 VAL B N 1
ATOM 1734 C CA . VAL B 1 46 ? -27.74 -22.849 2.328 1 37.82 45 VAL B CA 1
ATOM 1735 C C . VAL B 1 46 ? -27.153 -21.503 1.973 1 38.66 45 VAL B C 1
ATOM 1736 O O . VAL B 1 46 ? -27.894 -20.543 1.794 1 39.34 45 VAL B O 1
ATOM 1740 N N . ILE B 1 47 ? -25.828 -21.387 1.992 1 38.66 46 ILE B N 1
ATOM 1741 C CA . ILE B 1 47 ? -25.148 -20.122 1.712 1 39.11 46 ILE B CA 1
ATOM 1742 C C . ILE B 1 47 ? -24.124 -20.417 0.634 1 40.41 46 ILE B C 1
ATOM 1743 O O . ILE B 1 47 ? -23.282 -21.279 0.844 1 39.94 46 ILE B O 1
ATOM 1748 N N . ASP B 1 48 ? -24.22 -19.752 -0.531 1 42.12 47 ASP B N 1
ATOM 1749 C CA . ASP B 1 48 ? -23.318 -19.975 -1.671 1 43.6 47 ASP B CA 1
ATOM 1750 C C . ASP B 1 48 ? -23.336 -21.42 -2.149 1 44.47 47 ASP B C 1
ATOM 1751 O O . ASP B 1 48 ? -22.297 -21.963 -2.514 1 45.26 47 ASP B O 1
ATOM 1756 N N . GLY B 1 49 ? -24.511 -22.041 -2.109 1 44.22 48 GLY B N 1
ATOM 1757 C CA . GLY B 1 49 ? -24.683 -23.43 -2.512 1 43.9 48 GLY B CA 1
ATOM 1758 C C . GLY B 1 49 ? -24.227 -24.452 -1.493 1 43.82 48 GLY B C 1
ATOM 1759 O O . GLY B 1 49 ? -24.398 -25.655 -1.713 1 44.03 48 GLY B O 1
ATOM 1760 N N . GLU B 1 50 ? -23.638 -24 -0.356 1 43.38 49 GLU B N 1
ATOM 1761 C CA . GLU B 1 50 ? -23.177 -24.918 0.687 1 43.1 49 GLU B CA 1
ATOM 1762 C C . GLU B 1 50 ? -24.204 -25.004 1.822 1 42.34 49 GLU B C 1
ATOM 1763 O O . GLU B 1 50 ? -24.542 -23.978 2.428 1 41.91 49 GLU B O 1
ATOM 1769 N N . THR B 1 51 ? -24.707 -26.214 2.097 1 41.69 50 THR B N 1
ATOM 1770 C CA . THR B 1 51 ? -25.637 -26.432 3.199 1 41.85 50 THR B CA 1
ATOM 1771 C C . THR B 1 51 ? -24.811 -26.538 4.48 1 41.94 50 THR B C 1
ATOM 1772 O O . THR B 1 51 ? -23.773 -27.191 4.485 1 42.94 50 THR B O 1
ATOM 1776 N N . SER B 1 52 ? -25.249 -25.883 5.55 1 41.08 51 SER B N 1
ATOM 1777 C CA . SER B 1 52 ? -24.549 -25.937 6.83 1 41.05 51 SER B CA 1
ATOM 1778 C C . SER B 1 52 ? -25.499 -25.728 7.997 1 39.95 51 SER B C 1
ATOM 1779 O O . SER B 1 52 ? -26.594 -25.204 7.827 1 40.79 51 SER B O 1
ATOM 1782 N N . LEU B 1 53 ? -25.067 -26.122 9.184 1 38.22 52 LEU B N 1
ATOM 1783 C CA . LEU B 1 53 ? -25.845 -25.981 10.392 1 37.17 52 LEU B CA 1
ATOM 1784 C C . LEU B 1 53 ? -25.249 -24.809 11.172 1 34.78 52 LEU B C 1
ATOM 1785 O O . LEU B 1 53 ? -24.051 -24.796 11.45 1 35.55 52 LEU B O 1
ATOM 1790 N N . LEU B 1 54 ? -26.061 -23.805 11.463 1 31.68 53 LEU B N 1
ATOM 1791 C CA . LEU B 1 54 ? -25.627 -22.671 12.261 1 29.62 53 LEU B CA 1
ATOM 1792 C C . LEU B 1 54 ? -26.02 -22.94 13.698 1 28.44 53 LEU B C 1
ATOM 1793 O O . LEU B 1 54 ? -27.159 -23.293 13.954 1 29.37 53 LEU B O 1
ATOM 1798 N N . ASP B 1 55 ? -25.096 -22.769 14.624 1 26.41 54 ASP B N 1
ATOM 1799 C CA . ASP B 1 55 ? -25.329 -22.945 16.054 1 25.65 54 ASP B CA 1
ATOM 1800 C C . ASP B 1 55 ? -25.067 -21.579 16.674 1 24.71 54 ASP B C 1
ATOM 1801 O O . ASP B 1 55 ? -23.92 -21.157 16.812 1 25.73 54 ASP B O 1
ATOM 1806 N N . ILE B 1 56 ? -26.128 -20.862 16.978 1 22.81 55 ILE B N 1
ATOM 1807 C CA . ILE B 1 56 ? -26.061 -19.461 17.394 1 22.26 55 ILE B CA 1
ATOM 1808 C C . ILE B 1 56 ? -26.403 -19.202 18.842 1 22.57 55 ILE B C 1
ATOM 1809 O O . ILE B 1 56 ? -27.517 -19.491 19.263 1 23.17 55 ILE B O 1
ATOM 1814 N N . LEU B 1 57 ? -25.504 -18.545 19.569 1 21.66 56 LEU B N 1
ATOM 1815 C CA . LEU B 1 57 ? -25.783 -18.136 20.933 1 21.53 56 LEU B CA 1
ATOM 1816 C C . LEU B 1 57 ? -26.237 -16.679 20.95 1 21.78 56 LEU B C 1
ATOM 1817 O O . LEU B 1 57 ? -25.502 -15.792 20.536 1 21.46 56 LEU B O 1
ATOM 1822 N N . ASP B 1 58 ? -27.467 -16.441 21.42 1 21.41 57 ASP B N 1
ATOM 1823 C CA . ASP B 1 58 ? -28.019 -15.119 21.651 1 21.8 57 ASP B CA 1
ATOM 1824 C C . ASP B 1 58 ? -27.655 -14.803 23.108 1 22.95 57 ASP B C 1
ATOM 1825 O O . ASP B 1 58 ? -28.279 -15.332 24.032 1 23.89 57 ASP B O 1
ATOM 1830 N N . THR B 1 59 ? -26.61 -13.992 23.322 1 23.13 58 THR B N 1
ATOM 1831 C CA . THR B 1 59 ? -26.13 -13.677 24.661 1 22.53 58 THR B CA 1
ATOM 1832 C C . THR B 1 59 ? -27.049 -12.719 25.436 1 22.79 58 THR B C 1
ATOM 1833 O O . THR B 1 59 ? -27.772 -11.918 24.848 1 22.78 58 THR B O 1
ATOM 1837 N N . ALA B 1 60 ? -27.007 -12.82 26.77 1 22.27 59 ALA B N 1
ATOM 1838 C CA . ALA B 1 60 ? -27.764 -11.984 27.688 1 23.14 59 ALA B CA 1
ATOM 1839 C C . ALA B 1 60 ? -27.112 -12.07 29.063 1 23.96 59 ALA B C 1
ATOM 1840 O O . ALA B 1 60 ? -26.41 -13.053 29.37 1 24.01 59 ALA B O 1
ATOM 1842 N N . GLY B 1 61 ? -27.354 -11.054 29.892 1 23.59 60 GLY B N 1
ATOM 1843 C CA . GLY B 1 61 ? -26.807 -11.008 31.242 1 23.83 60 GLY B CA 1
ATOM 1844 C C . GLY B 1 61 ? -25.295 -10.949 31.27 1 23.67 60 GLY B C 1
ATOM 1845 O O . GLY B 1 61 ? -24.69 -11.39 32.246 1 24.55 60 GLY B O 1
ATOM 1846 N N . GLN B 1 62 ? -24.684 -10.35 30.242 1 22.71 61 GLN B N 1
ATOM 1847 C CA . GLN B 1 62 ? -23.215 -10.233 30.054 1 23.19 61 GLN B CA 1
ATOM 1848 C C . GLN B 1 62 ? -22.495 -9.414 31.132 1 24.16 61 GLN B C 1
ATOM 1849 O O . GLN B 1 62 ? -21.256 -9.351 31.126 1 24.69 61 GLN B O 1
ATOM 1855 N N . GLU B 1 63 ? -23.239 -8.811 32.065 1 24.2 62 GLU B N 1
ATOM 1856 C CA . GLU B 1 63 ? -22.607 -8.152 33.218 1 26.46 62 GLU B CA 1
ATOM 1857 C C . GLU B 1 63 ? -22.012 -9.218 34.18 1 27.25 62 GLU B C 1
ATOM 1858 O O . GLU B 1 63 ? -21.174 -8.872 35.013 1 28.85 62 GLU B O 1
ATOM 1864 N N . GLU B 1 64 ? -22.439 -10.495 34.063 1 26.39 63 GLU B N 1
ATOM 1865 C CA . GLU B 1 64 ? -21.965 -11.633 34.845 1 26.73 63 GLU B CA 1
ATOM 1866 C C . GLU B 1 64 ? -21.565 -12.772 33.929 1 26.73 63 GLU B C 1
ATOM 1867 O O . GLU B 1 64 ? -22.119 -12.894 32.833 1 27.46 63 GLU B O 1
ATOM 1873 N N . TYR B 1 65 ? -20.664 -13.65 34.388 1 26.16 64 TYR B N 1
ATOM 1874 C CA . TYR B 1 65 ? -20.288 -14.812 33.585 1 26.61 64 TYR B CA 1
ATOM 1875 C C . TYR B 1 65 ? -21.437 -15.824 33.533 1 27.77 64 TYR B C 1
ATOM 1876 O O . TYR B 1 65 ? -22.295 -15.845 34.41 1 28.3 64 TYR B O 1
ATOM 1885 N N . SER B 1 66 ? -21.432 -16.68 32.52 1 27.92 65 SER B N 1
ATOM 1886 C CA . SER B 1 66 ? -22.382 -17.784 32.436 1 28.9 65 SER B CA 1
ATOM 1887 C C . SER B 1 66 ? -21.65 -18.988 31.863 1 29.61 65 SER B C 1
ATOM 1888 O O . SER B 1 66 ? -20.671 -18.824 31.141 1 29.25 65 SER B O 1
ATOM 1891 N N . ALA B 1 67 ? -22.1 -20.195 32.2 1 30.82 66 ALA B N 1
ATOM 1892 C CA . ALA B 1 67 ? -21.467 -21.416 31.714 1 32.05 66 ALA B CA 1
ATOM 1893 C C . ALA B 1 67 ? -21.59 -21.504 30.184 1 32.62 66 ALA B C 1
ATOM 1894 O O . ALA B 1 67 ? -20.611 -21.808 29.496 1 32.96 66 ALA B O 1
ATOM 1896 N N . MET B 1 68 ? -22.78 -21.16 29.655 1 32.37 67 MET B N 1
ATOM 1897 C CA . MET B 1 68 ? -23.061 -21.15 28.229 1 32.31 67 MET B CA 1
ATOM 1898 C C . MET B 1 68 ? -22.119 -20.177 27.515 1 31.25 67 MET B C 1
ATOM 1899 O O . MET B 1 68 ? -21.517 -20.563 26.514 1 31.15 67 MET B O 1
ATOM 1904 N N . ARG B 1 69 ? -21.928 -18.948 28.057 1 30.31 68 ARG B N 1
ATOM 1905 C CA . ARG B 1 69 ? -21.009 -18.01 27.408 1 30.12 68 ARG B CA 1
ATOM 1906 C C . ARG B 1 69 ? -19.557 -18.44 27.485 1 31.09 68 ARG B C 1
ATOM 1907 O O . ARG B 1 69 ? -18.864 -18.281 26.5 1 31.98 68 ARG B O 1
ATOM 1915 N N . ASP B 1 70 ? -19.096 -19.021 28.598 1 31.09 69 ASP B N 1
ATOM 1916 C CA . ASP B 1 70 ? -17.71 -19.497 28.695 1 31.93 69 ASP B CA 1
ATOM 1917 C C . ASP B 1 70 ? -17.427 -20.575 27.628 1 33.55 69 ASP B C 1
ATOM 1918 O O . ASP B 1 70 ? -16.316 -20.64 27.097 1 34.21 69 ASP B O 1
ATOM 1923 N N . GLN B 1 71 ? -18.436 -21.41 27.314 1 33.41 70 GLN B N 1
ATOM 1924 C CA . GLN B 1 71 ? -18.311 -22.453 26.31 1 33.91 70 GLN B CA 1
ATOM 1925 C C . GLN B 1 71 ? -18.346 -21.836 24.896 1 33.15 70 GLN B C 1
ATOM 1926 O O . GLN B 1 71 ? -17.414 -22.068 24.122 1 33.94 70 GLN B O 1
ATOM 1932 N N . TYR B 1 72 ? -19.373 -21.03 24.571 1 31.51 71 TYR B N 1
ATOM 1933 C CA . TYR B 1 72 ? -19.455 -20.419 23.239 1 31.44 71 TYR B CA 1
ATOM 1934 C C . TYR B 1 72 ? -18.386 -19.392 22.935 1 31.75 71 TYR B C 1
ATOM 1935 O O . TYR B 1 72 ? -18.043 -19.227 21.768 1 32.18 71 TYR B O 1
ATOM 1944 N N . MET B 1 73 ? -17.907 -18.656 23.931 1 30.89 72 MET B N 1
ATOM 1945 C CA . MET B 1 73 ? -16.865 -17.667 23.698 1 31.65 72 MET B CA 1
ATOM 1946 C C . MET B 1 73 ? -15.559 -18.386 23.299 1 32.35 72 MET B C 1
ATOM 1947 O O . MET B 1 73 ? -14.856 -17.918 22.414 1 32.22 72 MET B O 1
ATOM 1952 N N . ARG B 1 74 ? -15.265 -19.544 23.913 1 32.85 73 ARG B N 1
ATOM 1953 C CA . ARG B 1 74 ? -14.054 -20.295 23.582 1 33.69 73 ARG B CA 1
ATOM 1954 C C . ARG B 1 74 ? -14.193 -21.107 22.291 1 33.25 73 ARG B C 1
ATOM 1955 O O . ARG B 1 74 ? -13.228 -21.196 21.526 1 33.7 73 ARG B O 1
ATOM 1963 N N . THR B 1 75 ? -15.368 -21.714 22.043 1 32.28 74 THR B N 1
ATOM 1964 C CA . THR B 1 75 ? -15.552 -22.519 20.826 1 32.21 74 THR B CA 1
ATOM 1965 C C . THR B 1 75 ? -16.152 -21.752 19.628 1 30.83 74 THR B C 1
ATOM 1966 O O . THR B 1 75 ? -16.136 -22.245 18.516 1 30.65 74 THR B O 1
ATOM 1970 N N . GLY B 1 76 ? -16.691 -20.573 19.864 1 29.72 75 GLY B N 1
ATOM 1971 C CA . GLY B 1 76 ? -17.337 -19.763 18.834 1 28.88 75 GLY B CA 1
ATOM 1972 C C . GLY B 1 76 ? -16.398 -19.383 17.718 1 28.23 75 GLY B C 1
ATOM 1973 O O . GLY B 1 76 ? -15.236 -19.048 17.959 1 28.26 75 GLY B O 1
ATOM 1974 N N . GLU B 1 77 ? -16.869 -19.525 16.487 1 26.69 76 GLU B N 1
ATOM 1975 C CA . GLU B 1 77 ? -16.047 -19.249 15.325 1 26.16 76 GLU B CA 1
ATOM 1976 C C . GLU B 1 77 ? -16.244 -17.841 14.752 1 26.04 76 GLU B C 1
ATOM 1977 O O . GLU B 1 77 ? -15.343 -17.309 14.103 1 26.88 76 GLU B O 1
ATOM 1983 N N . GLY B 1 78 ? -17.405 -17.257 14.999 1 24.16 77 GLY B N 1
ATOM 1984 C CA . GLY B 1 78 ? -17.704 -15.915 14.536 1 23.41 77 GLY B CA 1
ATOM 1985 C C . GLY B 1 78 ? -18.568 -15.169 15.523 1 22.33 77 GLY B C 1
ATOM 1986 O O . GLY B 1 78 ? -19.376 -15.775 16.228 1 21.51 77 GLY B O 1
ATOM 1987 N N . PHE B 1 79 ? -18.435 -13.83 15.548 1 21.17 78 PHE B N 1
ATOM 1988 C CA . PHE B 1 79 ? -19.184 -12.994 16.464 1 21 78 PHE B CA 1
ATOM 1989 C C . PHE B 1 79 ? -19.873 -11.851 15.742 1 20.95 78 PHE B C 1
ATOM 1990 O O . PHE B 1 79 ? -19.233 -11.142 14.96 1 20.47 78 PHE B O 1
ATOM 1998 N N . LEU B 1 80 ? -21.161 -11.632 16.04 1 20.44 79 LEU B N 1
ATOM 1999 C CA . LEU B 1 80 ? -21.864 -10.473 15.51 1 20.97 79 LEU B CA 1
ATOM 2000 C C . LEU B 1 80 ? -21.752 -9.417 16.616 1 21.84 79 LEU B C 1
ATOM 2001 O O . LEU B 1 80 ? -22.138 -9.685 17.77 1 22.08 79 LEU B O 1
ATOM 2006 N N . LEU B 1 81 ? -21.215 -8.237 16.291 1 20.97 80 LEU B N 1
ATOM 2007 C CA . LEU B 1 81 ? -21.083 -7.16 17.269 1 21.12 80 LEU B CA 1
ATOM 2008 C C . LEU B 1 81 ? -22.255 -6.239 16.986 1 20.64 80 LEU B C 1
ATOM 2009 O O . LEU B 1 81 ? -22.217 -5.507 16.016 1 19.95 80 LEU B O 1
ATOM 2014 N N . VAL B 1 82 ? -23.296 -6.291 17.797 1 20.52 81 VAL B N 1
ATOM 2015 C CA . VAL B 1 82 ? -24.521 -5.539 17.532 1 20.12 81 VAL B CA 1
ATOM 2016 C C . VAL B 1 82 ? -24.644 -4.27 18.358 1 19.85 81 VAL B C 1
ATOM 2017 O O . VAL B 1 82 ? -24.454 -4.291 19.567 1 19.46 81 VAL B O 1
ATOM 2021 N N . PHE B 1 83 ? -24.953 -3.158 17.692 1 19.38 82 PHE B N 1
ATOM 2022 C CA . PHE B 1 83 ? -25.314 -1.918 18.373 1 19.96 82 PHE B CA 1
ATOM 2023 C C . PHE B 1 83 ? -26.654 -1.462 17.755 1 21.74 82 PHE B C 1
ATOM 2024 O O . PHE B 1 83 ? -27.087 -2.053 16.765 1 21.33 82 PHE B O 1
ATOM 2032 N N . ALA B 1 84 ? -27.331 -0.44 18.334 1 22.13 83 ALA B N 1
ATOM 2033 C CA . ALA B 1 84 ? -28.571 0.057 17.727 1 23.49 83 ALA B CA 1
ATOM 2034 C C . ALA B 1 84 ? -28.236 1.452 17.188 1 24.77 83 ALA B C 1
ATOM 2035 O O . ALA B 1 84 ? -27.632 2.249 17.912 1 24.93 83 ALA B O 1
ATOM 2037 N N . ILE B 1 85 ? -28.583 1.734 15.922 1 25.44 84 ILE B N 1
ATOM 2038 C CA . ILE B 1 85 ? -28.247 3.004 15.278 1 27.29 84 ILE B CA 1
ATOM 2039 C C . ILE B 1 85 ? -28.862 4.242 15.951 1 29.31 84 ILE B C 1
ATOM 2040 O O . ILE B 1 85 ? -28.412 5.355 15.677 1 30.05 84 ILE B O 1
ATOM 2045 N N . ASN B 1 86 ? -29.868 4.074 16.815 1 29.92 85 ASN B N 1
ATOM 2046 C CA . ASN B 1 86 ? -30.445 5.214 17.556 1 30.61 85 ASN B CA 1
ATOM 2047 C C . ASN B 1 86 ? -29.931 5.25 19.03 1 31.06 85 ASN B C 1
ATOM 2048 O O . ASN B 1 86 ? -30.505 5.959 19.863 1 32.05 85 ASN B O 1
ATOM 2053 N N . ASN B 1 87 ? -28.881 4.474 19.36 1 30.05 86 ASN B N 1
ATOM 2054 C CA . ASN B 1 87 ? -28.341 4.449 20.711 1 29.86 86 ASN B CA 1
ATOM 2055 C C . ASN B 1 87 ? -26.825 4.573 20.666 1 29.04 86 ASN B C 1
ATOM 2056 O O . ASN B 1 87 ? -26.124 3.581 20.463 1 28.01 86 ASN B O 1
ATOM 2061 N N . THR B 1 88 ? -26.325 5.803 20.86 1 28.82 87 THR B N 1
ATOM 2062 C CA . THR B 1 88 ? -24.896 6.101 20.816 1 29.39 87 THR B CA 1
ATOM 2063 C C . THR B 1 88 ? -24.09 5.323 21.833 1 28.52 87 THR B C 1
ATOM 2064 O O . THR B 1 88 ? -22.981 4.872 21.513 1 28.57 87 THR B O 1
ATOM 2068 N N . LYS B 1 89 ? -24.643 5.129 23.042 1 27.78 88 LYS B N 1
ATOM 2069 C CA . LYS B 1 89 ? -23.921 4.349 24.049 1 27.68 88 LYS B CA 1
ATOM 2070 C C . LYS B 1 89 ? -23.667 2.895 23.599 1 26.05 88 LYS B C 1
ATOM 2071 O O . LYS B 1 89 ? -22.57 2.384 23.812 1 26.26 88 LYS B O 1
ATOM 2077 N N . SER B 1 90 ? -24.628 2.264 22.916 1 24.57 89 SER B N 1
ATOM 2078 C CA . SER B 1 90 ? -24.465 0.884 22.414 1 23.63 89 SER B CA 1
ATOM 2079 C C . SER B 1 90 ? -23.351 0.779 21.377 1 23.57 89 SER B C 1
ATOM 2080 O O . SER B 1 90 ? -22.68 -0.248 21.3 1 23.42 89 SER B O 1
ATOM 2083 N N . PHE B 1 91 ? -23.138 1.848 20.594 1 23.9 90 PHE B N 1
ATOM 2084 C CA . PHE B 1 91 ? -22.073 1.896 19.601 1 24.42 90 PHE B CA 1
ATOM 2085 C C . PHE B 1 91 ? -20.727 2.132 20.312 1 25.46 90 PHE B C 1
ATOM 2086 O O . PHE B 1 91 ? -19.729 1.495 19.982 1 25.39 90 PHE B O 1
ATOM 2094 N N . GLU B 1 92 ? -20.709 3.038 21.303 1 26.42 91 GLU B N 1
ATOM 2095 C CA . GLU B 1 92 ? -19.492 3.302 22.075 1 27.82 91 GLU B CA 1
ATOM 2096 C C . GLU B 1 92 ? -19.049 2.048 22.865 1 28.14 91 GLU B C 1
ATOM 2097 O O . GLU B 1 92 ? -17.857 1.89 23.118 1 29.11 91 GLU B O 1
ATOM 2103 N N . ASP B 1 93 ? -19.982 1.151 23.21 1 27.29 92 ASP B N 1
ATOM 2104 C CA . ASP B 1 93 ? -19.674 -0.108 23.906 1 28 92 ASP B CA 1
ATOM 2105 C C . ASP B 1 93 ? -18.936 -1.136 23.04 1 27.68 92 ASP B C 1
ATOM 2106 O O . ASP B 1 93 ? -18.265 -2.01 23.586 1 27.02 92 ASP B O 1
ATOM 2111 N N . ILE B 1 94 ? -19.145 -1.102 21.714 1 27.48 93 ILE B N 1
ATOM 2112 C CA . ILE B 1 94 ? -18.639 -2.109 20.764 1 27.6 93 ILE B CA 1
ATOM 2113 C C . ILE B 1 94 ? -17.158 -2.46 20.946 1 28.12 93 ILE B C 1
ATOM 2114 O O . ILE B 1 94 ? -16.803 -3.647 20.967 1 28.66 93 ILE B O 1
ATOM 2119 N N . HIS B 1 95 ? -16.291 -1.459 21.067 1 28.09 94 HIS B N 1
ATOM 2120 C CA . HIS B 1 95 ? -14.857 -1.725 21.207 1 28.64 94 HIS B CA 1
ATOM 2121 C C . HIS B 1 95 ? -14.537 -2.591 22.427 1 28.82 94 HIS B C 1
ATOM 2122 O O . HIS B 1 95 ? -13.634 -3.42 22.343 1 29.29 94 HIS B O 1
ATOM 2129 N N . HIS B 1 96 ? -15.349 -2.489 23.509 1 27.99 95 HIS B N 1
ATOM 2130 C CA . HIS B 1 96 ? -15.163 -3.301 24.721 1 28.27 95 HIS B CA 1
ATOM 2131 C C . HIS B 1 96 ? -15.496 -4.752 24.454 1 27.3 95 HIS B C 1
ATOM 2132 O O . HIS B 1 96 ? -14.818 -5.643 24.976 1 27.86 95 HIS B O 1
ATOM 2139 N N . TYR B 1 97 ? -16.555 -5.002 23.676 1 25.32 96 TYR B N 1
ATOM 2140 C CA . TYR B 1 97 ? -16.953 -6.371 23.353 1 24.62 96 TYR B CA 1
ATOM 2141 C C . TYR B 1 97 ? -15.911 -7 22.462 1 24.5 96 TYR B C 1
ATOM 2142 O O . TYR B 1 97 ? -15.511 -8.133 22.708 1 24.55 96 TYR B O 1
ATOM 2151 N N . ARG B 1 98 ? -15.461 -6.276 21.427 1 24.34 97 ARG B N 1
ATOM 2152 C CA . ARG B 1 98 ? -14.435 -6.8 20.531 1 25.61 97 ARG B CA 1
ATOM 2153 C C . ARG B 1 98 ? -13.146 -7.101 21.293 1 26.55 97 ARG B C 1
ATOM 2154 O O . ARG B 1 98 ? -12.509 -8.118 21.034 1 26.77 97 ARG B O 1
ATOM 2162 N N . GLU B 1 99 ? -12.777 -6.228 22.23 1 27.54 98 GLU B N 1
ATOM 2163 C CA . GLU B 1 99 ? -11.536 -6.394 22.975 1 28.72 98 GLU B CA 1
ATOM 2164 C C . GLU B 1 99 ? -11.56 -7.64 23.847 1 29.13 98 GLU B C 1
ATOM 2165 O O . GLU B 1 99 ? -10.557 -8.348 23.905 1 30.42 98 GLU B O 1
ATOM 2171 N N . GLN B 1 100 ? -12.702 -7.953 24.478 1 28.31 99 GLN B N 1
ATOM 2172 C CA . GLN B 1 100 ? -12.788 -9.137 25.322 1 27.98 99 GLN B CA 1
ATOM 2173 C C . GLN B 1 100 ? -12.794 -10.402 24.499 1 28.46 99 GLN B C 1
ATOM 2174 O O . GLN B 1 100 ? -12.16 -11.38 24.894 1 29.62 99 GLN B O 1
ATOM 2180 N N . ILE B 1 101 ? -13.476 -10.391 23.345 1 27.14 100 ILE B N 1
ATOM 2181 C CA . ILE B 1 101 ? -13.483 -11.529 22.415 1 26.39 100 ILE B CA 1
ATOM 2182 C C . ILE B 1 101 ? -12.05 -11.785 21.926 1 27.22 100 ILE B C 1
ATOM 2183 O O . ILE B 1 101 ? -11.622 -12.93 21.863 1 27.73 100 ILE B O 1
ATOM 2188 N N . LYS B 1 102 ? -11.312 -10.711 21.605 1 27.83 101 LYS B N 1
ATOM 2189 C CA . LYS B 1 102 ? -9.917 -10.795 21.16 1 29.95 101 LYS B CA 1
ATOM 2190 C C . LYS B 1 102 ? -9.054 -11.465 22.227 1 30.6 101 LYS B C 1
ATOM 2191 O O . LYS B 1 102 ? -8.155 -12.226 21.887 1 31.47 101 LYS B O 1
ATOM 2197 N N . ARG B 1 103 ? -9.291 -11.16 23.511 1 30.38 102 ARG B N 1
ATOM 2198 C CA . ARG B 1 103 ? -8.514 -11.76 24.604 1 31.21 102 ARG B CA 1
ATOM 2199 C C . ARG B 1 103 ? -8.888 -13.218 24.826 1 32.56 102 ARG B C 1
ATOM 2200 O O . ARG B 1 103 ? -8.01 -14.026 25.091 1 32.6 102 ARG B O 1
ATOM 2208 N N . VAL B 1 104 ? -10.172 -13.576 24.674 1 33.4 103 VAL B N 1
ATOM 2209 C CA . VAL B 1 104 ? -10.61 -14.968 24.816 1 35.45 103 VAL B CA 1
ATOM 2210 C C . VAL B 1 104 ? -9.935 -15.835 23.755 1 38.35 103 VAL B C 1
ATOM 2211 O O . VAL B 1 104 ? -9.397 -16.898 24.065 1 39.33 103 VAL B O 1
ATOM 2215 N N . LYS B 1 105 ? -9.906 -15.337 22.517 1 39.69 104 LYS B N 1
ATOM 2216 C CA . LYS B 1 105 ? -9.3 -16.021 21.384 1 41.66 104 LYS B CA 1
ATOM 2217 C C . LYS B 1 105 ? -7.798 -15.868 21.285 1 45.03 104 LYS B C 1
ATOM 2218 O O . LYS B 1 105 ? -7.181 -16.574 20.493 1 45.81 104 LYS B O 1
ATOM 2224 N N . ASP B 1 106 ? -7.212 -14.892 21.999 1 47.17 105 ASP B N 1
ATOM 2225 C CA . ASP B 1 106 ? -5.789 -14.565 21.959 1 49.53 105 ASP B CA 1
ATOM 2226 C C . ASP B 1 106 ? -5.372 -14.285 20.499 1 50.74 105 ASP B C 1
ATOM 2227 O O . ASP B 1 106 ? -4.356 -14.794 20.03 1 51.07 105 ASP B O 1
ATOM 2232 N N . SER B 1 107 ? -6.215 -13.54 19.764 1 51.05 106 SER B N 1
ATOM 2233 C CA . SER B 1 107 ? -5.975 -13.281 18.348 1 51.88 106 SER B CA 1
ATOM 2234 C C . SER B 1 107 ? -6.64 -11.997 17.886 1 52.26 106 SER B C 1
ATOM 2235 O O . SER B 1 107 ? -7.724 -11.656 18.35 1 52.57 106 SER B O 1
ATOM 2238 N N . GLU B 1 108 ? -6.017 -11.326 16.913 1 52.08 107 GLU B N 1
ATOM 2239 C CA . GLU B 1 108 ? -6.567 -10.115 16.281 1 52 107 GLU B CA 1
ATOM 2240 C C . GLU B 1 108 ? -7.428 -10.482 15.042 1 50.53 107 GLU B C 1
ATOM 2241 O O . GLU B 1 108 ? -8.193 -9.642 14.571 1 51.06 107 GLU B O 1
ATOM 2247 N N . ASP B 1 109 ? -7.288 -11.72 14.51 1 48.43 108 ASP B N 1
ATOM 2248 C CA . ASP B 1 109 ? -8.019 -12.202 13.345 1 46.97 108 ASP B CA 1
ATOM 2249 C C . ASP B 1 109 ? -9.113 -13.167 13.789 1 44.02 108 ASP B C 1
ATOM 2250 O O . ASP B 1 109 ? -8.983 -14.389 13.668 1 45.45 108 ASP B O 1
ATOM 2255 N N . VAL B 1 110 ? -10.163 -12.617 14.347 1 39.49 109 VAL B N 1
ATOM 2256 C CA . VAL B 1 110 ? -11.309 -13.395 14.749 1 35.81 109 VAL B CA 1
ATOM 2257 C C . VAL B 1 110 ? -12.434 -12.986 13.829 1 32.42 109 VAL B C 1
ATOM 2258 O O . VAL B 1 110 ? -12.762 -11.806 13.778 1 32.65 109 VAL B O 1
ATOM 2262 N N . PRO B 1 111 ? -13.063 -13.929 13.118 1 29.51 110 PRO B N 1
ATOM 2263 C CA . PRO B 1 111 ? -14.208 -13.564 12.267 1 28.03 110 PRO B CA 1
ATOM 2264 C C . PRO B 1 111 ? -15.307 -12.819 13.023 1 25.89 110 PRO B C 1
ATOM 2265 O O . PRO B 1 111 ? -15.833 -13.309 14.015 1 25.57 110 PRO B O 1
ATOM 2269 N N . MET B 1 112 ? -15.574 -11.581 12.611 1 24.37 111 MET B N 1
ATOM 2270 C CA . MET B 1 112 ? -16.598 -10.737 13.222 1 24.26 111 MET B CA 1
ATOM 2271 C C . MET B 1 112 ? -17.277 -9.88 12.159 1 24.2 111 MET B C 1
ATOM 2272 O O . MET B 1 112 ? -16.673 -9.56 11.136 1 24.02 111 MET B O 1
ATOM 2277 N N . VAL B 1 113 ? -18.518 -9.469 12.434 1 23.9 112 VAL B N 1
ATOM 2278 C CA . VAL B 1 113 ? -19.279 -8.547 11.59 1 23.59 112 VAL B CA 1
ATOM 2279 C C . VAL B 1 113 ? -19.904 -7.52 12.511 1 22.6 112 VAL B C 1
ATOM 2280 O O . VAL B 1 113 ? -20.471 -7.889 13.543 1 21.49 112 VAL B O 1
ATOM 2284 N N . LEU B 1 114 ? -19.774 -6.225 12.174 1 21.73 113 LEU B N 1
ATOM 2285 C CA . LEU B 1 114 ? -20.383 -5.176 12.977 1 21.26 113 LEU B CA 1
ATOM 2286 C C . LEU B 1 114 ? -21.811 -4.967 12.47 1 20.53 113 LEU B C 1
ATOM 2287 O O . LEU B 1 114 ? -22.012 -4.838 11.27 1 21.28 113 LEU B O 1
ATOM 2292 N N . VAL B 1 115 ? -22.801 -4.974 13.353 1 20.33 114 VAL B N 1
ATOM 2293 C CA . VAL B 1 115 ? -24.202 -4.862 12.952 1 20.85 114 VAL B CA 1
ATOM 2294 C C . VAL B 1 115 ? -24.841 -3.639 13.572 1 21.92 114 VAL B C 1
ATOM 2295 O O . VAL B 1 115 ? -24.904 -3.537 14.784 1 21.49 114 VAL B O 1
ATOM 2299 N N . GLY B 1 116 ? -25.352 -2.745 12.74 1 22.51 115 GLY B N 1
ATOM 2300 C CA . GLY B 1 116 ? -26.054 -1.561 13.204 1 22.37 115 GLY B CA 1
ATOM 2301 C C . GLY B 1 116 ? -27.521 -1.848 13.041 1 23 115 GLY B C 1
ATOM 2302 O O . GLY B 1 116 ? -28.051 -1.779 11.931 1 23.71 115 GLY B O 1
ATOM 2303 N N . ASN B 1 117 ? -28.17 -2.228 14.122 1 22.47 116 ASN B N 1
ATOM 2304 C CA . ASN B 1 117 ? -29.562 -2.639 14.067 1 22.74 116 ASN B CA 1
ATOM 2305 C C . ASN B 1 117 ? -30.545 -1.478 14.282 1 23.65 116 ASN B C 1
ATOM 2306 O O . ASN B 1 117 ? -30.138 -0.375 14.659 1 23.4 116 ASN B O 1
ATOM 2311 N N . LYS B 1 118 ? -31.852 -1.723 14.009 1 24.29 117 LYS B N 1
ATOM 2312 C CA . LYS B 1 118 ? -32.945 -0.761 14.155 1 24.84 117 LYS B CA 1
ATOM 2313 C C . LYS B 1 118 ? -32.927 0.314 13.06 1 26.71 117 LYS B C 1
ATOM 2314 O O . LYS B 1 118 ? -33.302 1.451 13.306 1 26.42 117 LYS B O 1
ATOM 2320 N N . SER B 1 119 ? -32.516 -0.062 11.855 1 28.03 118 SER B N 1
ATOM 2321 C CA . SER B 1 119 ? -32.424 0.851 10.72 1 29.98 118 SER B CA 1
ATOM 2322 C C . SER B 1 119 ? -33.788 1.377 10.216 1 32.98 118 SER B C 1
ATOM 2323 O O . SER B 1 119 ? -33.832 2.332 9.447 1 33.84 118 SER B O 1
ATOM 2326 N N . ASP B 1 120 ? -34.89 0.759 10.649 1 34.28 119 ASP B N 1
ATOM 2327 C CA . ASP B 1 120 ? -36.252 1.191 10.327 1 35.47 119 ASP B CA 1
ATOM 2328 C C . ASP B 1 120 ? -36.674 2.431 11.142 1 37.77 119 ASP B C 1
ATOM 2329 O O . ASP B 1 120 ? -37.721 3.012 10.85 1 38.26 119 ASP B O 1
ATOM 2334 N N . LEU B 1 121 ? -35.931 2.791 12.209 1 39.03 120 LEU B N 1
ATOM 2335 C CA . LEU B 1 121 ? -36.301 3.927 13.062 1 40.91 120 LEU B CA 1
ATOM 2336 C C . LEU B 1 121 ? -35.698 5.244 12.582 1 42.81 120 LEU B C 1
ATOM 2337 O O . LEU B 1 121 ? -34.559 5.265 12.124 1 42.89 120 LEU B O 1
ATOM 2342 N N . PRO B 1 122 ? -36.446 6.36 12.676 1 44.04 121 PRO B N 1
ATOM 2343 C CA . PRO B 1 122 ? -35.899 7.643 12.187 1 45.02 121 PRO B CA 1
ATOM 2344 C C . PRO B 1 122 ? -35.01 8.392 13.189 1 45.91 121 PRO B C 1
ATOM 2345 O O . PRO B 1 122 ? -34.443 9.423 12.84 1 47.09 121 PRO B O 1
ATOM 2349 N N . SER B 1 123 ? -34.892 7.889 14.419 1 45.09 122 SER B N 1
ATOM 2350 C CA . SER B 1 123 ? -34.125 8.534 15.48 1 44.68 122 SER B CA 1
ATOM 2351 C C . SER B 1 123 ? -32.621 8.234 15.449 1 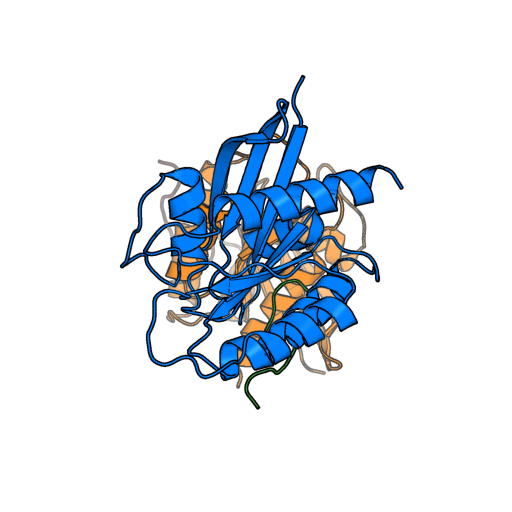43.14 122 SER B C 1
ATOM 2352 O O . SER B 1 123 ? -31.98 8.245 16.502 1 43.48 122 SER B O 1
ATOM 2355 N N . ARG B 1 124 ? -32.044 8.001 14.256 1 40.99 123 ARG B N 1
ATOM 2356 C CA . ARG B 1 124 ? -30.623 7.683 14.135 1 38.83 123 ARG B CA 1
ATOM 2357 C C . ARG B 1 124 ? -29.695 8.685 14.845 1 37.55 123 ARG B C 1
ATOM 2358 O O . ARG B 1 124 ? -29.797 9.891 14.634 1 37.44 123 ARG B O 1
ATOM 2366 N N . THR B 1 125 ? -28.784 8.175 15.673 1 36.04 124 THR B N 1
ATOM 2367 C CA . THR B 1 125 ? -27.766 9.008 16.32 1 35.62 124 THR B CA 1
ATOM 2368 C C . THR B 1 125 ? -26.338 8.564 15.907 1 33.75 124 THR B C 1
ATOM 2369 O O . THR B 1 125 ? -25.384 9.266 16.217 1 33.9 124 THR B O 1
ATOM 2373 N N . VAL B 1 126 ? -26.183 7.387 15.279 1 31.75 125 VAL B N 1
ATOM 2374 C CA . VAL B 1 126 ? -24.878 6.894 14.853 1 31.38 125 VAL B CA 1
ATOM 2375 C C . VAL B 1 126 ? -24.837 6.873 13.33 1 30.59 125 VAL B C 1
ATOM 2376 O O . VAL B 1 126 ? -25.567 6.107 12.709 1 29.91 125 VAL B O 1
ATOM 2380 N N . ASP B 1 127 ? -24.015 7.742 12.734 1 30.95 126 ASP B N 1
ATOM 2381 C CA . ASP B 1 127 ? -23.861 7.863 11.279 1 31.4 126 ASP B CA 1
ATOM 2382 C C . ASP B 1 127 ? -23.405 6.562 10.686 1 29.8 126 ASP B C 1
ATOM 2383 O O . ASP B 1 127 ? -22.541 5.922 11.255 1 30.08 126 ASP B O 1
ATOM 2388 N N . THR B 1 128 ? -23.891 6.212 9.502 1 29.42 127 THR B N 1
ATOM 2389 C CA . THR B 1 128 ? -23.44 5.019 8.779 1 29.1 127 THR B CA 1
ATOM 2390 C C . THR B 1 128 ? -21.916 5.077 8.545 1 28.67 127 THR B C 1
ATOM 2391 O O . THR B 1 128 ? -21.234 4.099 8.787 1 28.04 127 THR B O 1
ATOM 2395 N N . LYS B 1 129 ? -21.395 6.268 8.159 1 28.78 128 LYS B N 1
ATOM 2396 C CA . LYS B 1 129 ? -19.965 6.486 7.915 1 29.61 128 LYS B CA 1
ATOM 2397 C C . LYS B 1 129 ? -19.11 6.23 9.153 1 29.45 128 LYS B C 1
ATOM 2398 O O . LYS B 1 129 ? -18.031 5.656 9.051 1 29.54 128 LYS B O 1
ATOM 2404 N N . GLN B 1 130 ? -19.586 6.658 10.309 1 29.18 129 GLN B N 1
ATOM 2405 C CA . GLN B 1 130 ? -18.874 6.511 11.562 1 30.08 129 GLN B CA 1
ATOM 2406 C C . GLN B 1 130 ? -18.747 5.025 11.937 1 29.49 129 GLN B C 1
ATOM 2407 O O . GLN B 1 130 ? -17.678 4.558 12.341 1 29.26 129 GLN B O 1
ATOM 2413 N N . ALA B 1 131 ? -19.834 4.288 11.772 1 28.51 130 ALA B N 1
ATOM 2414 C CA . ALA B 1 131 ? -19.836 2.857 12.05 1 28.52 130 ALA B CA 1
ATOM 2415 C C . ALA B 1 131 ? -18.984 2.123 10.998 1 28.64 130 ALA B C 1
ATOM 2416 O O . ALA B 1 131 ? -18.242 1.205 11.348 1 29.27 130 ALA B O 1
ATOM 2418 N N . GLN B 1 132 ? -19.04 2.558 9.726 1 27.94 131 GLN B N 1
ATOM 2419 C CA . GLN B 1 132 ? -18.224 1.951 8.667 1 29.07 131 GLN B CA 1
ATOM 2420 C C . GLN B 1 132 ? -16.736 2.158 8.921 1 30.24 131 GLN B C 1
ATOM 2421 O O . GLN B 1 132 ? -15.96 1.214 8.774 1 30.62 131 GLN B O 1
ATOM 2427 N N . ASP B 1 133 ? -16.346 3.362 9.382 1 30.46 132 ASP B N 1
ATOM 2428 C CA . ASP B 1 133 ? -14.954 3.663 9.711 1 31.65 132 ASP B CA 1
ATOM 2429 C C . ASP B 1 133 ? -14.472 2.797 10.883 1 32.52 132 ASP B C 1
ATOM 2430 O O . ASP B 1 133 ? -13.319 2.358 10.872 1 33.38 132 ASP B O 1
ATOM 2435 N N . LEU B 1 134 ? -15.35 2.503 11.864 1 31.73 133 LEU B N 1
ATOM 2436 C CA . LEU B 1 134 ? -14.961 1.631 12.974 1 32.03 133 LEU B CA 1
ATOM 2437 C C . LEU B 1 134 ? -14.734 0.195 12.455 1 32.83 133 LEU B C 1
ATOM 2438 O O . LEU B 1 134 ? -13.706 -0.415 12.766 1 32.95 133 LEU B O 1
ATOM 2443 N N . ALA B 1 135 ? -15.643 -0.304 11.602 1 32.31 134 ALA B N 1
ATOM 2444 C CA . ALA B 1 135 ? -15.49 -1.635 11.017 1 32.54 134 ALA B CA 1
ATOM 2445 C C . ALA B 1 135 ? -14.194 -1.761 10.198 1 33.3 134 ALA B C 1
ATOM 2446 O O . ALA B 1 135 ? -13.534 -2.8 10.254 1 33.09 134 ALA B O 1
ATOM 2448 N N . ARG B 1 136 ? -13.804 -0.705 9.47 1 33.93 135 ARG B N 1
ATOM 2449 C CA . ARG B 1 136 ? -12.559 -0.739 8.692 1 35.07 135 ARG B CA 1
ATOM 2450 C C . ARG B 1 136 ? -11.347 -0.778 9.613 1 35.04 135 ARG B C 1
ATOM 2451 O O . ARG B 1 136 ? -10.407 -1.507 9.326 1 35.35 135 ARG B O 1
ATOM 2459 N N . SER B 1 137 ? -11.384 -0.057 10.748 1 34.87 136 SER B N 1
ATOM 2460 C CA . SER B 1 137 ? -10.291 -0.09 11.74 1 35.19 136 SER B CA 1
ATOM 2461 C C . SER B 1 137 ? -10.084 -1.513 12.292 1 35.04 136 SER B C 1
ATOM 2462 O O . SER B 1 137 ? -8.969 -1.875 12.652 1 36.02 136 SER B O 1
ATOM 2465 N N . TYR B 1 138 ? -11.145 -2.327 12.305 1 33.25 137 TYR B N 1
ATOM 2466 C CA . TYR B 1 138 ? -11.099 -3.725 12.731 1 32.02 137 TYR B CA 1
ATOM 2467 C C . TYR B 1 138 ? -10.836 -4.717 11.588 1 31.41 137 TYR B C 1
ATOM 2468 O O . TYR B 1 138 ? -10.625 -5.904 11.853 1 32.43 137 TYR B O 1
ATOM 2477 N N . GLY B 1 139 ? -10.943 -4.266 10.348 1 29.64 138 GLY B N 1
ATOM 2478 C CA . GLY B 1 139 ? -10.781 -5.119 9.182 1 29.74 138 GLY B CA 1
ATOM 2479 C C . GLY B 1 139 ? -11.96 -6.058 9.016 1 29.56 138 GLY B C 1
ATOM 2480 O O . GLY B 1 139 ? -11.778 -7.197 8.597 1 30.45 138 GLY B O 1
ATOM 2481 N N . ILE B 1 140 ? -13.187 -5.599 9.364 1 27.88 139 ILE B N 1
ATOM 2482 C CA . ILE B 1 140 ? -14.402 -6.424 9.308 1 26.82 139 ILE B CA 1
ATOM 2483 C C . ILE B 1 140 ? -15.544 -5.737 8.552 1 26.91 139 ILE B C 1
ATOM 2484 O O . ILE B 1 140 ? -15.592 -4.507 8.485 1 27.06 139 ILE B O 1
ATOM 2489 N N . PRO B 1 141 ? -16.541 -6.506 8.087 1 26.33 140 PRO B N 1
ATOM 2490 C CA . PRO B 1 141 ? -17.686 -5.886 7.4 1 26.05 140 PRO B CA 1
ATOM 2491 C C . PRO B 1 141 ? -18.659 -5.199 8.362 1 25.7 140 PRO B C 1
ATOM 2492 O O . PRO B 1 141 ? -18.739 -5.571 9.534 1 25.85 140 PRO B O 1
ATOM 2496 N N . PHE B 1 142 ? -19.427 -4.224 7.849 1 24.76 141 PHE B N 1
ATOM 2497 C CA . PHE B 1 142 ? -20.457 -3.55 8.609 1 24.12 141 PHE B CA 1
ATOM 2498 C C . PHE B 1 142 ? -21.756 -3.66 7.82 1 23.88 141 PHE B C 1
ATOM 2499 O O . PHE B 1 142 ? -21.793 -3.339 6.635 1 23.2 141 PHE B O 1
ATOM 2507 N N . ILE B 1 143 ? -22.819 -4.1 8.472 1 24.23 142 ILE B N 1
ATOM 2508 C CA . ILE B 1 143 ? -24.121 -4.209 7.842 1 25.74 142 ILE B CA 1
ATOM 2509 C C . ILE B 1 143 ? -25.152 -3.544 8.721 1 25.44 142 ILE B C 1
ATOM 2510 O O . ILE B 1 143 ? -25.116 -3.71 9.944 1 25.34 142 ILE B O 1
ATOM 2515 N N . GLU B 1 144 ? -26.092 -2.832 8.109 1 24.53 143 GLU B N 1
ATOM 2516 C CA . GLU B 1 144 ? -27.189 -2.24 8.848 1 25.58 143 GLU B CA 1
ATOM 2517 C C . GLU B 1 144 ? -28.399 -3.138 8.716 1 26.51 143 GLU B C 1
ATOM 2518 O O . GLU B 1 144 ? -28.693 -3.629 7.628 1 27.36 143 GLU B O 1
ATOM 2524 N N . THR B 1 145 ? -29.066 -3.412 9.836 1 26.43 144 THR B N 1
ATOM 2525 C CA . THR B 1 145 ? -30.194 -4.311 9.845 1 26.98 144 THR B CA 1
ATOM 2526 C C . THR B 1 145 ? -31.443 -3.703 10.506 1 27.2 144 THR B C 1
ATOM 2527 O O . THR B 1 145 ? -31.368 -2.724 11.25 1 26.65 144 THR B O 1
ATOM 2531 N N . SER B 1 146 ? -32.589 -4.323 10.258 1 27.38 145 SER B N 1
ATOM 2532 C CA . SER B 1 146 ? -33.798 -4.017 10.976 1 28.06 145 SER B CA 1
ATOM 2533 C C . SER B 1 146 ? -34.352 -5.378 11.264 1 29.09 145 SER B C 1
ATOM 2534 O O . SER B 1 146 ? -34.788 -6.062 10.329 1 29.4 145 SER B O 1
ATOM 2537 N N . ALA B 1 147 ? -34.323 -5.793 12.53 1 29.17 146 ALA B N 1
ATOM 2538 C CA . ALA B 1 147 ? -34.956 -7.044 12.922 1 30.7 146 ALA B CA 1
ATOM 2539 C C . ALA B 1 147 ? -36.504 -6.924 12.753 1 31.83 146 ALA B C 1
ATOM 2540 O O . ALA B 1 147 ? -37.171 -7.94 12.591 1 31.43 146 ALA B O 1
ATOM 2542 N N . LYS B 1 148 ? -37.062 -5.694 12.751 1 33.32 147 LYS B N 1
ATOM 2543 C CA . LYS B 1 148 ? -38.498 -5.478 12.559 1 35.59 147 LYS B CA 1
ATOM 2544 C C . LYS B 1 148 ? -38.968 -5.753 11.125 1 37.35 147 LYS B C 1
ATOM 2545 O O . LYS B 1 148 ? -39.95 -6.471 10.93 1 38.83 147 LYS B O 1
ATOM 2551 N N . THR B 1 149 ? -38.303 -5.155 10.122 1 36.71 148 THR B N 1
ATOM 2552 C CA . THR B 1 149 ? -38.675 -5.34 8.72 1 36.54 148 THR B CA 1
ATOM 2553 C C . THR B 1 149 ? -37.954 -6.52 8.043 1 35.63 148 THR B C 1
ATOM 2554 O O . THR B 1 149 ? -38.246 -6.815 6.881 1 35.19 148 THR B O 1
ATOM 2558 N N . ARG B 1 150 ? -36.958 -7.112 8.73 1 34.86 149 ARG B N 1
ATOM 2559 C CA . ARG B 1 150 ? -36.092 -8.195 8.269 1 35.02 149 ARG B CA 1
ATOM 2560 C C . ARG B 1 150 ? -34.969 -7.724 7.32 1 33.58 149 ARG B C 1
ATOM 2561 O O . ARG B 1 150 ? -34.146 -8.54 6.923 1 34.1 149 ARG B O 1
ATOM 2569 N N . GLN B 1 151 ? -34.88 -6.418 7.022 1 31.88 150 GLN B N 1
ATOM 2570 C CA . GLN B 1 151 ? -33.833 -5.878 6.162 1 31.24 150 GLN B CA 1
ATOM 2571 C C . GLN B 1 151 ? -32.424 -6.182 6.714 1 29.23 150 GLN B C 1
ATOM 2572 O O . GLN B 1 151 ? -32.142 -5.9 7.873 1 29.12 150 GLN B O 1
ATOM 2578 N N . GLY B 1 152 ? -31.6 -6.833 5.906 1 27.41 151 GLY B N 1
ATOM 2579 C CA . GLY B 1 152 ? -30.21 -7.166 6.23 1 26.44 151 GLY B CA 1
ATOM 2580 C C . GLY B 1 152 ? -29.979 -8.296 7.214 1 25.6 151 GLY B C 1
ATOM 2581 O O . GLY B 1 152 ? -28.826 -8.616 7.53 1 24.33 151 GLY B O 1
ATOM 2582 N N . VAL B 1 153 ? -31.067 -8.907 7.719 1 25.51 152 VAL B N 1
ATOM 2583 C CA . VAL B 1 153 ? -30.935 -9.934 8.751 1 26.05 152 VAL B CA 1
ATOM 2584 C C . VAL B 1 153 ? -30.174 -11.14 8.25 1 26.31 152 VAL B C 1
ATOM 2585 O O . VAL B 1 153 ? -29.158 -11.496 8.846 1 25.78 152 VAL B O 1
ATOM 2589 N N . ASP B 1 154 ? -30.62 -11.753 7.126 1 26.45 153 ASP B N 1
ATOM 2590 C CA . ASP B 1 154 ? -29.884 -12.911 6.593 1 27.18 153 ASP B CA 1
ATOM 2591 C C . ASP B 1 154 ? -28.487 -12.486 6.168 1 26.73 153 ASP B C 1
ATOM 2592 O O . ASP B 1 154 ? -27.544 -13.176 6.478 1 26.94 153 ASP B O 1
ATOM 2597 N N . ASP B 1 155 ? -28.344 -11.301 5.562 1 26.31 154 ASP B N 1
ATOM 2598 C CA . ASP B 1 155 ? -27.031 -10.814 5.123 1 25.68 154 ASP B CA 1
ATOM 2599 C C . ASP B 1 155 ? -26.025 -10.739 6.251 1 24.57 154 ASP B C 1
ATOM 2600 O O . ASP B 1 155 ? -24.859 -11.058 6.032 1 24.08 154 ASP B O 1
ATOM 2605 N N . ALA B 1 156 ? -26.448 -10.292 7.442 1 23.89 155 ALA B N 1
ATOM 2606 C CA . ALA B 1 156 ? -25.549 -10.18 8.589 1 23.16 155 ALA B CA 1
ATOM 2607 C C . ALA B 1 156 ? -25.032 -11.56 9.023 1 22.97 155 ALA B C 1
ATOM 2608 O O . ALA B 1 156 ? -23.823 -11.735 9.137 1 22.64 155 ALA B O 1
ATOM 2610 N N . PHE B 1 157 ? -25.923 -12.537 9.213 1 22.62 156 PHE B N 1
ATOM 2611 C CA . PHE B 1 157 ? -25.51 -13.874 9.62 1 23.28 156 PHE B CA 1
ATOM 2612 C C . PHE B 1 157 ? -24.729 -14.585 8.522 1 23.95 156 PHE B C 1
ATOM 2613 O O . PHE B 1 157 ? -23.715 -15.19 8.821 1 24.03 156 PHE B O 1
ATOM 2621 N N . TYR B 1 158 ? -25.156 -14.467 7.255 1 24.31 157 TYR B N 1
ATOM 2622 C CA . TYR B 1 158 ? -24.483 -15.11 6.118 1 25.77 157 TYR B CA 1
ATOM 2623 C C . TYR B 1 158 ? -23.116 -14.528 5.864 1 25.44 157 TYR B C 1
ATOM 2624 O O . TYR B 1 158 ? -22.198 -15.27 5.526 1 25.61 157 TYR B O 1
ATOM 2633 N N . THR B 1 159 ? -22.961 -13.206 6.04 1 24.25 158 THR B N 1
ATOM 2634 C CA . THR B 1 159 ? -21.662 -12.55 5.904 1 24.65 158 THR B CA 1
ATOM 2635 C C . THR B 1 159 ? -20.719 -13.06 6.974 1 23.96 158 THR B C 1
ATOM 2636 O O . THR B 1 159 ? -19.555 -13.324 6.689 1 24.75 158 THR B O 1
ATOM 2640 N N . LEU B 1 160 ? -21.217 -13.246 8.217 1 22.53 159 LEU B N 1
ATOM 2641 C CA . LEU B 1 160 ? -20.379 -13.81 9.28 1 21.51 159 LEU B CA 1
ATOM 2642 C C . LEU B 1 160 ? -19.886 -15.21 8.89 1 21.87 159 LEU B C 1
ATOM 2643 O O . LEU B 1 160 ? -18.684 -15.496 8.989 1 21.59 159 LEU B O 1
ATOM 2648 N N . VAL B 1 161 ? -20.77 -16.03 8.316 1 22.36 160 VAL B N 1
ATOM 2649 C CA . VAL B 1 161 ? -20.368 -17.35 7.803 1 23.69 160 VAL B CA 1
ATOM 2650 C C . VAL B 1 161 ? -19.249 -17.243 6.751 1 25.86 160 VAL B C 1
ATOM 2651 O O . VAL B 1 161 ? -18.251 -17.962 6.843 1 26.22 160 VAL B O 1
ATOM 2655 N N . ARG B 1 162 ? -19.376 -16.289 5.796 1 26.73 161 ARG B N 1
ATOM 2656 C CA . ARG B 1 162 ? -18.356 -16.069 4.771 1 27.97 161 ARG B CA 1
ATOM 2657 C C . ARG B 1 162 ? -17.037 -15.624 5.377 1 29.03 161 ARG B C 1
ATOM 2658 O O . ARG B 1 162 ? -15.983 -16.032 4.89 1 29.92 161 ARG B O 1
ATOM 2666 N N . GLU B 1 163 ? -17.081 -14.822 6.452 1 29.03 162 GLU B N 1
ATOM 2667 C CA . GLU B 1 163 ? -15.878 -14.39 7.179 1 29.55 162 GLU B CA 1
ATOM 2668 C C . GLU B 1 163 ? -15.208 -15.594 7.865 1 30.13 162 GLU B C 1
ATOM 2669 O O . 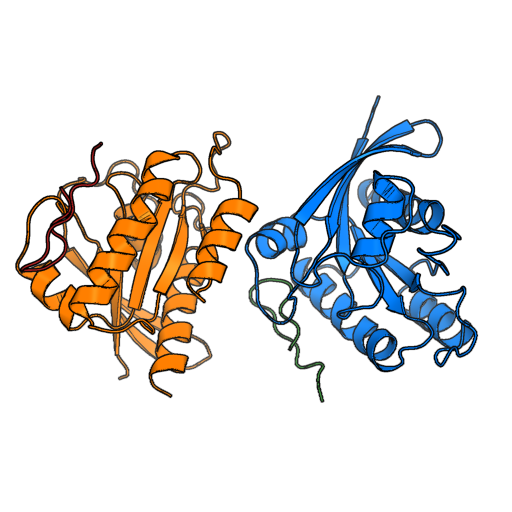GLU B 1 163 ? -13.978 -15.678 7.901 1 30.45 162 GLU B O 1
ATOM 2675 N N . ILE B 1 164 ? -16.007 -16.533 8.375 1 30.06 163 ILE B N 1
ATOM 2676 C CA . ILE B 1 164 ? -15.467 -17.753 8.969 1 30.99 163 ILE B CA 1
ATOM 2677 C C . ILE B 1 164 ? -14.767 -18.601 7.909 1 33.32 163 ILE B C 1
ATOM 2678 O O . ILE B 1 164 ? -13.665 -19.077 8.158 1 33.39 163 ILE B O 1
ATOM 2683 N N . ARG B 1 165 ? -15.37 -18.726 6.713 1 35.27 164 ARG B N 1
ATOM 2684 C CA . ARG B 1 165 ? -14.803 -19.486 5.596 1 37.76 164 ARG B CA 1
ATOM 2685 C C . ARG B 1 165 ? -13.435 -18.956 5.162 1 40.46 164 ARG B C 1
ATOM 2686 O O . ARG B 1 165 ? -12.528 -19.748 4.884 1 40.86 164 ARG B O 1
ATOM 2694 N N . LYS B 1 166 ? -13.266 -17.629 5.131 1 41.95 165 LYS B N 1
ATOM 2695 C CA . LYS B 1 166 ? -11.977 -17.032 4.785 1 44.01 165 LYS B CA 1
ATOM 2696 C C . LYS B 1 166 ? -10.912 -17.433 5.821 1 46.16 165 LYS B C 1
ATOM 2697 O O . LYS B 1 166 ? -9.796 -17.791 5.459 1 46.55 165 LYS B O 1
ATOM 2703 N N . HIS B 1 167 ? -11.274 -17.378 7.102 1 47.66 166 HIS B N 1
ATOM 2704 C CA . HIS B 1 167 ? -10.405 -17.695 8.228 1 49.66 166 HIS B CA 1
ATOM 2705 C C . HIS B 1 167 ? -10.019 -19.171 8.225 1 51.58 166 HIS B C 1
ATOM 2706 O O . HIS B 1 167 ? -8.868 -19.507 8.499 1 51.72 166 HIS B O 1
ATOM 2713 N N . LYS B 1 168 ? -10.975 -20.052 7.916 1 52.94 167 LYS B N 1
ATOM 2714 C CA . LYS B 1 168 ? -10.719 -21.493 7.866 1 55.09 167 LYS B CA 1
ATOM 2715 C C . LYS B 1 168 ? -9.84 -21.883 6.677 1 57.8 167 LYS B C 1
ATOM 2716 O O . LYS B 1 168 ? -9.117 -22.885 6.746 1 58.5 167 LYS B O 1
ATOM 2722 N N . GLU B 1 169 ? -9.917 -21.118 5.581 1 58.94 168 GLU B N 1
ATOM 2723 C CA . GLU B 1 169 ? -9.119 -21.384 4.398 1 60.73 168 GLU B CA 1
ATOM 2724 C C . GLU B 1 169 ? -7.913 -20.451 4.401 1 61.95 168 GLU B C 1
ATOM 2725 O O . GLU B 1 169 ? -6.904 -20.732 5.05 1 62.58 168 GLU B O 1
ATOM 2734 N N . PHE C 2 2 ? -13.115 -7.882 -8.355 1 32.14 2 PHE C N 1
ATOM 2735 C CA . PHE C 2 2 ? -14.568 -7.94 -8.329 1 29.5 2 PHE C CA 1
ATOM 2736 C C . PHE C 2 2 ? -15.231 -6.588 -8.251 1 27.49 2 PHE C C 1
ATOM 2737 O O . PHE C 2 2 ? -14.578 -5.593 -7.932 1 26.14 2 PHE C O 1
ATOM 2745 N N . LEU C 2 3 ? -16.565 -6.606 -8.498 1 26.14 3 LEU C N 1
ATOM 2746 C CA . LEU C 2 3 ? -17.366 -5.394 -8.375 1 24.84 3 LEU C CA 1
ATOM 2747 C C . LEU C 2 3 ? -18.506 -5.859 -7.502 1 24.22 3 LEU C C 1
ATOM 2748 O O . LEU C 2 3 ? -19.172 -6.789 -7.919 1 24.59 3 LEU C O 1
ATOM 2753 N N . ARG C 2 4 ? -18.729 -5.265 -6.31 1 22.86 4 ARG C N 1
ATOM 2754 C CA . ARG C 2 4 ? -19.821 -5.677 -5.42 1 22.03 4 ARG C CA 1
ATOM 2755 C C . ARG C 2 4 ? -20.475 -4.388 -5.006 1 20.84 4 ARG C C 1
ATOM 2756 O O . ARG C 2 4 ? -20.189 -3.928 -3.924 1 19.7 4 ARG C O 1
ATOM 2764 N N . LEU C 2 5 ? -21.25 -3.725 -5.895 1 21.32 5 LEU C N 1
ATOM 2765 C CA . LEU C 2 5 ? -21.84 -2.43 -5.489 1 21.99 5 LEU C CA 1
ATOM 2766 C C . LEU C 2 5 ? -22.898 -2.614 -4.437 1 22.87 5 LEU C C 1
ATOM 2767 O O . LEU C 2 5 ? -22.983 -1.744 -3.578 1 21.71 5 LEU C O 1
ATOM 2772 N N . ALA C 2 6 ? -23.708 -3.709 -4.516 1 24.6 6 ALA C N 1
ATOM 2773 C CA . ALA C 2 6 ? -24.749 -3.933 -3.502 1 26.62 6 ALA C CA 1
ATOM 2774 C C . ALA C 2 6 ? -25.101 -5.411 -3.449 1 27.91 6 ALA C C 1
ATOM 2775 O O . ALA C 2 6 ? -24.899 -6.087 -4.444 1 27.14 6 ALA C O 1
ATOM 2777 N N . ARG C 2 7 ? -25.602 -5.885 -2.288 1 29.77 7 ARG C N 1
ATOM 2778 C CA . ARG C 2 7 ? -25.959 -7.279 -2.051 1 31.46 7 ARG C CA 1
ATOM 2779 C C . ARG C 2 7 ? -27.117 -7.666 -2.92 1 32.79 7 ARG C C 1
ATOM 2780 O O . ARG C 2 7 ? -28.024 -6.847 -3.014 1 33.16 7 ARG C O 1
ATOM 2788 N N . PRO C 2 8 ? -27.221 -8.912 -3.432 1 33.54 8 PRO C N 1
ATOM 2789 C CA . PRO C 2 8 ? -26.1 -9.82 -3.215 1 33.69 8 PRO C CA 1
ATOM 2790 C C . PRO C 2 8 ? -25.304 -9.97 -4.492 1 33.92 8 PRO C C 1
ATOM 2791 O O . PRO C 2 8 ? -24.782 -11.052 -4.725 1 33.68 8 PRO C O 1
ATOM 2795 N N . PHE C 2 9 ? -25.194 -8.901 -5.328 1 33.78 9 PHE C N 1
ATOM 2796 C CA . PHE C 2 9 ? -24.542 -9.044 -6.625 1 33.91 9 PHE C CA 1
ATOM 2797 C C . PHE C 2 9 ? -23.038 -9.047 -6.588 1 33.07 9 PHE C C 1
ATOM 2798 O O . PHE C 2 9 ? -22.434 -8.388 -5.76 1 31.8 9 PHE C O 1
ATOM 2806 N N . VAL C 2 10 ? -22.428 -9.736 -7.563 1 33.65 10 VAL C N 1
ATOM 2807 C CA . VAL C 2 10 ? -20.974 -9.71 -7.617 1 35.07 10 VAL C CA 1
ATOM 2808 C C . VAL C 2 10 ? -20.579 -9.895 -9.052 1 35.8 10 VAL C C 1
ATOM 2809 O O . VAL C 2 10 ? -21.16 -10.761 -9.674 1 36.25 10 VAL C O 1
ATOM 2813 N N . SER C 2 11 ? -19.641 -9.103 -9.602 1 35.65 11 SER C N 1
ATOM 2814 C CA . SER C 2 11 ? -19.26 -9.347 -10.983 1 36.35 11 SER C CA 1
ATOM 2815 C C . SER C 2 11 ? -17.755 -9.436 -10.978 1 36.44 11 SER C C 1
ATOM 2816 O O . SER C 2 11 ? -17.114 -8.678 -10.265 1 35.63 11 SER C O 1
ATOM 2819 N N . PHE C 2 12 ? -17.183 -10.358 -11.767 1 36.8 12 PHE C N 1
ATOM 2820 C CA . PHE C 2 12 ? -15.738 -10.465 -11.871 1 37.03 12 PHE C CA 1
ATOM 2821 C C . PHE C 2 12 ? -15.384 -9.599 -13.059 1 37.02 12 PHE C C 1
ATOM 2822 O O . PHE C 2 12 ? -15.645 -9.974 -14.195 1 37.21 12 PHE C O 1
ATOM 2830 N N . ILE C 2 13 ? -14.811 -8.411 -12.815 1 36.68 13 ILE C N 1
ATOM 2831 C CA . ILE C 2 13 ? -14.471 -7.484 -13.895 1 36.8 13 ILE C CA 1
ATOM 2832 C C . ILE C 2 13 ? -12.965 -7.41 -14.098 1 38.38 13 ILE C C 1
ATOM 2833 O O . ILE C 2 13 ? -12.532 -6.708 -14.992 1 38.78 13 ILE C O 1
ATOM 2838 N N . CYS C 2 14 ? -12.14 -8.067 -13.262 1 40.15 14 CYS C N 1
ATOM 2839 C CA . CYS C 2 14 ? -10.686 -8.035 -13.328 1 42.75 14 CYS C CA 1
ATOM 2840 C C . CYS C 2 14 ? -10.121 -8.995 -14.345 1 44.64 14 CYS C C 1
ATOM 2841 O O . CYS C 2 14 ? -8.906 -9.013 -14.399 1 45.57 14 CYS C O 1
ATOM 2844 N N . GLY C 2 15 ? -10.888 -9.813 -15.102 1 45.74 15 GLY C N 1
ATOM 2845 C CA . GLY C 2 15 ? -10.245 -10.759 -16.016 1 47.4 15 GLY C CA 1
ATOM 2846 C C . GLY C 2 15 ? -9.844 -10.289 -17.4 1 48.6 15 GLY C C 1
ATOM 2847 O O . GLY C 2 15 ? -10.388 -9.326 -17.919 1 49.38 15 GLY C O 1
ATOM 2852 N N . PHE D 2 2 ? -20.019 -3.254 34.496 1 31.56 2 PHE D N 1
ATOM 2853 C CA . PHE D 2 2 ? -18.98 -4.158 34.043 1 28.99 2 PHE D CA 1
ATOM 2854 C C . PHE D 2 2 ? -19.395 -5.086 32.939 1 27.23 2 PHE D C 1
ATOM 2855 O O . PHE D 2 2 ? -20.564 -5.39 32.768 1 27.59 2 PHE D O 1
ATOM 2863 N N . LEU D 2 3 ? -18.381 -5.567 32.215 1 25.3 3 LEU D N 1
ATOM 2864 C CA . LEU D 2 3 ? -18.644 -6.526 31.158 1 23.8 3 LEU D CA 1
ATOM 2865 C C . LEU D 2 3 ? -17.883 -7.768 31.563 1 23.18 3 LEU D C 1
ATOM 2866 O O . LEU D 2 3 ? -16.666 -7.666 31.663 1 22.84 3 LEU D O 1
ATOM 2871 N N . ARG D 2 4 ? -18.569 -8.917 31.764 1 22.46 4 ARG D N 1
ATOM 2872 C CA . ARG D 2 4 ? -17.905 -10.173 32.093 1 22.82 4 ARG D CA 1
ATOM 2873 C C . ARG D 2 4 ? -18.351 -11.168 31.037 1 23.28 4 ARG D C 1
ATOM 2874 O O . ARG D 2 4 ? -19.129 -12.047 31.356 1 22.28 4 ARG D O 1
ATOM 2882 N N . LEU D 2 5 ? -17.895 -11.012 29.77 1 24.81 5 LEU D N 1
ATOM 2883 C CA . LEU D 2 5 ? -18.369 -11.902 28.701 1 25.9 5 LEU D CA 1
ATOM 2884 C C . LEU D 2 5 ? -17.889 -13.297 28.924 1 26.27 5 LEU D C 1
ATOM 2885 O O . LEU D 2 5 ? -18.696 -14.204 28.785 1 26.09 5 LEU D O 1
ATOM 2890 N N . ALA D 2 6 ? -16.592 -13.466 29.266 1 26.82 6 ALA D N 1
ATOM 2891 C CA . ALA D 2 6 ? -16.085 -14.804 29.447 1 27.57 6 ALA D CA 1
ATOM 2892 C C . ALA D 2 6 ? -14.979 -14.767 30.474 1 27.6 6 ALA D C 1
ATOM 2893 O O . ALA D 2 6 ? -14.263 -13.783 30.554 1 26.79 6 ALA D O 1
ATOM 2895 N N . ARG D 2 7 ? -14.89 -15.842 31.272 1 28.55 7 ARG D N 1
ATOM 2896 C CA . ARG D 2 7 ? -13.926 -15.991 32.34 1 29.78 7 ARG D CA 1
ATOM 2897 C C . ARG D 2 7 ? -12.556 -15.945 31.733 1 29.57 7 ARG D C 1
ATOM 2898 O O . ARG D 2 7 ? -12.438 -16.533 30.67 1 29.81 7 ARG D O 1
ATOM 2906 N N . PRO D 2 8 ? -11.495 -15.37 32.33 1 28.73 8 PRO D N 1
ATOM 2907 C CA . PRO D 2 8 ? -11.694 -14.684 33.613 1 27.99 8 PRO D CA 1
ATOM 2908 C C . PRO D 2 8 ? -11.641 -13.183 33.408 1 26.99 8 PRO D C 1
ATOM 2909 O O . PRO D 2 8 ? -11.108 -12.488 34.256 1 26.72 8 PRO D O 1
ATOM 2913 N N . PHE D 2 9 ? -12.121 -12.652 32.26 1 25.81 9 PHE D N 1
ATOM 2914 C CA . PHE D 2 9 ? -11.929 -11.228 31.992 1 25.28 9 PHE D CA 1
ATOM 2915 C C . PHE D 2 9 ? -12.971 -10.311 32.566 1 24.66 9 PHE D C 1
ATOM 2916 O O . PHE D 2 9 ? -14.096 -10.713 32.833 1 23.82 9 PHE D O 1
ATOM 2924 N N . VAL D 2 10 ? -12.6 -9.016 32.671 1 24.59 10 VAL D N 1
ATOM 2925 C CA . VAL D 2 10 ? -13.61 -8.07 33.133 1 24.97 10 VAL D CA 1
ATOM 2926 C C . VAL D 2 10 ? -13.214 -6.735 32.582 1 25.2 10 VAL D C 1
ATOM 2927 O O . VAL D 2 10 ? -12.003 -6.482 32.499 1 24.22 10 VAL D O 1
ATOM 2931 N N . SER D 2 11 ? -14.206 -5.916 32.199 1 25.76 11 SER D N 1
ATOM 2932 C CA . SER D 2 11 ? -13.897 -4.56 31.751 1 27.57 11 SER D CA 1
ATOM 2933 C C . SER D 2 11 ? -14.916 -3.676 32.405 1 28.75 11 SER D C 1
ATOM 2934 O O . SER D 2 11 ? -16.06 -4.097 32.526 1 27.61 11 SER D O 1
ATOM 2937 N N . PHE D 2 12 ? -14.512 -2.436 32.777 1 31.28 12 PHE D N 1
ATOM 2938 C CA . PHE D 2 12 ? -15.439 -1.46 33.336 1 33.49 12 PHE D CA 1
ATOM 2939 C C . PHE D 2 12 ? -15.907 -0.62 32.167 1 35.22 12 PHE D C 1
ATOM 2940 O O . PHE D 2 12 ? -15.105 0.096 31.596 1 34.76 12 PHE D O 1
ATOM 2948 N N . ILE D 2 13 ? -17.182 -0.716 31.749 1 37.32 13 ILE D N 1
ATOM 2949 C CA . ILE D 2 13 ? -17.638 0.041 30.585 1 39.75 13 ILE D CA 1
ATOM 2950 C C . ILE D 2 13 ? -18.736 1.042 30.917 1 42.23 13 ILE D C 1
ATOM 2951 O O . ILE D 2 13 ? -19.156 1.748 30.018 1 42.68 13 ILE D O 1
ATOM 2956 N N . CYS D 2 14 ? -19.208 1.161 32.174 1 44.62 14 CYS D N 1
ATOM 2957 C CA . CYS D 2 14 ? -20.309 2.056 32.528 1 47.06 14 CYS D CA 1
ATOM 2958 C C . CYS D 2 14 ? -19.923 3.521 32.631 1 50.5 14 CYS D C 1
ATOM 2959 O O . CYS D 2 14 ? -20.829 4.336 32.458 1 51.45 14 CYS D O 1
ATOM 2962 N N . GLY D 2 15 ? -18.657 3.923 32.912 1 52.15 15 GLY D N 1
ATOM 2963 C CA . GLY D 2 15 ? -18.398 5.366 33.006 1 53.56 15 GLY D CA 1
ATOM 2964 C C . GLY D 2 15 ? -17.987 6.019 31.7 1 55.07 15 GLY D C 1
ATOM 2965 O O . GLY D 2 15 ? -18.633 5.808 30.676 1 55.73 15 GLY D O 1
#

Radius of gyration: 22.91 Å; Cα contacts (8 Å, |Δi|>4): 759; chains: 4; bounding box: 41×59×66 Å

Sequence (366 aa):
GMMTEYKLVVVGADGVGKSALTIQLIQNHFVDEYDPTIEDSYRKQVVIDGETSLLDILDTAGQEEYSAMRDQYMRTGEGFLLVFAINNTKSFEDIHHYREQIKRVKDSEDVPMVLVGNKSSDLPSRTVDTKQAQDLARSYGIPFIEETSAKTRQGVDDAFYTLVREIRKHKEKMTEYKLVVVGADGVGKSALTIQLIQNHFVDEYDPTIEDSYRKQVVIDGETSLLDILDTAGQEEYSAMRDQYMRTGEGFLLVFAINNTKSFEDIHHYREQIKRVKDSEDVPMVLVGNKSDLPSRTVDTKQAQDLARSYGIPFIETSAKTRQGVDDAFYTLVREIRKHKEFLRLARPFVSFICGFLRLARPFVSFICG

Solvent-accessible surface area: 16604 Å² total; per-residue (Å²): 106,89,28,78,2,43,0,0,0,0,0,16,101,56,2,14,14,22,14,0,0,11,6,3,20,110,92,90,74,38,122,157,66,70,106,84,52,16,33,39,34,172,69,94,17,84,1,96,73,58,54,0,71,1,3,0,0,1,2,7,29,12,77,88,52,9,3,9,2,26,50,11,0,126,56,3,54,0,0,0,0,0,1,2,5,56,68,61,153,2,24,98,20,0,69,38,2,18,93,3,0,45,149,33,51,134,40,139,69,10,12,0,0,0,0,0,3,61,24,53,66,127,81,91,80,2,78,32,130,87,0,75,63,43,2,177,86,46,65,20,35,37,23,70,0,0,3,122,83,61,86,22,0,47,71,0,0,43,19,0,0,85,31,1,62,127,64,111,153,174,143,50,98,2,49,0,0,0,0,0,16,95,57,2,14,14,21,12,0,0,5,8,0,39,90,91,85,87,40,118,154,69,61,96,105,72,29,67,23,35,119,51,114,6,91,3,99,72,61,55,0,52,0,16,0,0,1,3,7,24,12,86,100,61,30,87,71,3,33,104,12,0,116,70,3,54,0,0,0,0,0,0,1,2,43,70,57,102,3,17,104,11,0,69,37,4,10,90,1,0,48,132,10,54,133,41,129,100,10,11,0,0,0,0,0,4,61,39,55,69,134,63,87,80,2,89,12,61,90,0,32,48,42,0,126,84,43,64,17,33,4,4,26,0,1,4,120,87,64,89,14,0,44,46,0,0,45,10,0,0,80,26,2,35,13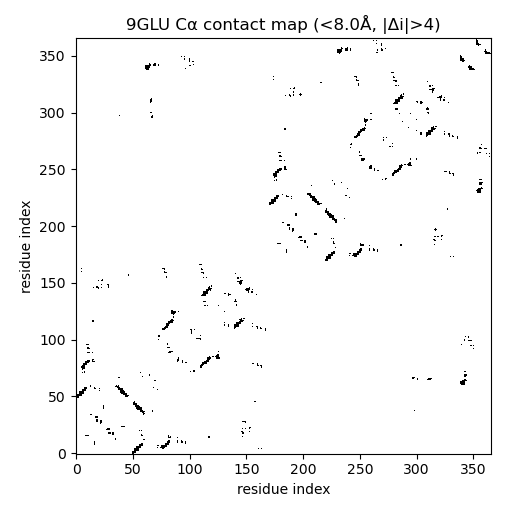6,93,117,176,98,0,57,0,6,44,101,38,78,30,126,32,96,100,106,0,59,0,0,127,99,28,74,26,125,23,81,95

GO terms:
  GO:0005515 protein binding (F, IPI)
  GO:0044877 protein-containing complex binding (F, IDA)
  GO:0005737 cytoplasm (C, IDA)
  GO:0005886 plasma membrane (C, EXP)
  GO:0012505 endomembrane system (C, EXP)
  GO:0000139 Golgi membrane (C, TAS)
  GO:0003924 GTPase activity (F, TAS)
  GO:0005741 mitochondrial outer membrane (C, TAS)
  GO:0005789 endoplasmic reticulum membrane (C, TAS)
  GO:0005829 cytosol (C, TAS)
  GO:0005886 plasma membrane (C, TAS)
  GO:0000165 MAPK cascade (P, TAS)
  GO:0010628 positive regulation of gene expression (P, IMP)
  GO:0005829 cytosol (C, IDA)
  GO:0003924 GTPase activity (F, IMP)
  GO:0007265 Ras protein signal transduction (P, IDA)
  GO:0005886 plasma membrane (C, IDA)
  GO:0009898 cytoplasmic side of plasma membrane (C, IDA)
  GO:0003924 GTPase activity (F, EXP)
  GO:0005925 focal adhesion (C, HDA)

Secondary structure (DSSP, 8-state):
-EEEEEEEEE-STTSSHHHHHHHHHHSS--S---TT--EEEEEEEEETTEEEEEEEEE---TTS--HHHHHHHHH--EEEEEEETT-HHHHHHHHHHHHHHHHHHT-S---EEEEEE-TT-S---S-HHHHHHHHHHHT--EEE--TTT-TTHHHHHHHHHHHHHHHHH-/--EEEEEEE-STTSSHHHHHHHHHHSS--TT--TT--EEEEEEEEETTEEEEEEEEE---TTS--HHHHHHHHH--EEEEEEETT-HHHHHTHHHHHHHHHHHHT-S---EEEEEE-TT-S---S-HHHHHHHHHHHT--EEE--TTT-TTHHHHHHHHHHHHHHHH-/-B-SSTT--B----/-B-SSTT--B----

Organism: Homo sapiens (NCBI:txid9606)